Protein AF-A0A453HTY4-F1 (afdb_monomer)

pLDDT: mean 71.57, std 19.64, range [32.72, 96.38]

Foldseek 3Di:
DVVVVVVVVVVVVVVVVVVVVVVVVVVVVVVVVVLVVLVVVLVVVVVVLVVVVVVVVVVVPDDDDDDDDDDDPDCVVSVVVVVVSCVVDCVVVVVVVVVPPDDDDDDDDPVPVVVVVVVVVVVVVVVVVVVVVVVVVLVVLVVLLVVLVVLLVVLVVCVVVVHDLVVSLVSLVVSLVVLVVVLVVLVVPDDQDDPPPPPDDDDDDDDDDDPPSPPDVSSVVSNVSSVVSNVSSVVSNVVSVVVD

Radius of gyration: 35.42 Å; Cα contacts (8 Å, |Δi|>4): 47; chains: 1; bounding box: 97×36×97 Å

Structure (mmCIF, N/CA/C/O backbone):
data_AF-A0A453HTY4-F1
#
_entry.id   AF-A0A453HTY4-F1
#
loop_
_atom_site.group_PDB
_atom_site.id
_atom_site.type_symbol
_atom_site.label_atom_id
_atom_site.label_alt_id
_atom_site.label_comp_id
_atom_site.label_asym_id
_atom_site.label_entity_id
_atom_site.label_seq_id
_atom_site.pdbx_PDB_ins_code
_atom_site.Cartn_x
_atom_site.Cartn_y
_atom_site.Cartn_z
_atom_site.occupancy
_atom_site.B_iso_or_equiv
_atom_site.auth_seq_id
_atom_site.auth_comp_id
_atom_site.auth_asym_id
_atom_site.auth_atom_id
_atom_site.pdbx_PDB_model_num
ATOM 1 N N . MET A 1 1 ? 58.263 4.432 -45.287 1.00 76.31 1 MET A N 1
ATOM 2 C CA . MET A 1 1 ? 57.191 4.849 -46.219 1.00 76.31 1 MET A CA 1
ATOM 3 C C . MET A 1 1 ? 55.865 4.197 -45.836 1.00 76.31 1 MET A C 1
ATOM 5 O O . MET A 1 1 ? 54.915 4.915 -45.575 1.00 76.31 1 MET A O 1
ATOM 9 N N . GLU A 1 2 ? 55.829 2.873 -45.677 1.00 87.50 2 GLU A N 1
ATOM 10 C CA . GLU A 1 2 ? 54.631 2.100 -45.299 1.00 87.50 2 GLU A CA 1
ATOM 11 C C . GLU A 1 2 ? 53.968 2.529 -43.971 1.00 87.50 2 GLU A C 1
ATOM 13 O O . GLU A 1 2 ? 52.759 2.730 -43.925 1.00 87.50 2 GLU A O 1
ATOM 18 N N . ALA A 1 3 ? 54.751 2.797 -42.918 1.00 89.50 3 ALA A N 1
ATOM 19 C CA . ALA A 1 3 ? 54.215 3.247 -41.624 1.00 89.50 3 ALA A CA 1
ATOM 20 C C . ALA A 1 3 ? 53.477 4.604 -41.683 1.00 89.50 3 ALA A C 1
ATOM 22 O O . ALA A 1 3 ? 52.486 4.796 -40.985 1.00 89.50 3 ALA A O 1
ATOM 23 N N . LEU A 1 4 ? 53.923 5.537 -42.535 1.00 92.50 4 LEU A N 1
ATOM 24 C CA . LEU A 1 4 ? 53.260 6.838 -42.715 1.00 92.50 4 LEU A CA 1
ATOM 25 C C . LEU A 1 4 ? 51.945 6.700 -43.492 1.00 92.50 4 LEU A C 1
ATOM 27 O O . LEU A 1 4 ? 50.988 7.414 -43.209 1.00 92.50 4 LEU A O 1
ATOM 31 N N . MET A 1 5 ? 51.883 5.760 -44.439 1.00 94.19 5 MET A N 1
ATOM 32 C CA . MET A 1 5 ? 50.665 5.456 -45.191 1.00 94.19 5 MET A CA 1
ATOM 33 C C . MET A 1 5 ? 49.592 4.843 -44.283 1.00 94.19 5 MET A C 1
ATOM 35 O O . MET A 1 5 ? 48.447 5.285 -44.311 1.00 94.19 5 MET A O 1
ATOM 39 N N . LEU A 1 6 ? 49.974 3.889 -43.425 1.00 94.19 6 LEU A N 1
ATOM 40 C CA . LEU A 1 6 ? 49.065 3.307 -42.433 1.00 94.19 6 LEU A CA 1
ATOM 41 C C . LEU A 1 6 ? 48.567 4.356 -41.431 1.00 94.19 6 LEU A C 1
ATOM 43 O O . LEU A 1 6 ? 47.377 4.395 -41.132 1.00 94.19 6 LEU A O 1
ATOM 47 N N . PHE A 1 7 ? 49.447 5.248 -40.965 1.00 92.44 7 PHE A N 1
ATOM 48 C CA .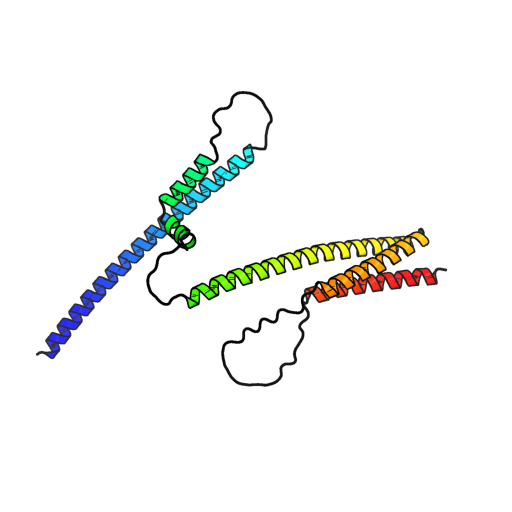 PHE A 1 7 ? 49.054 6.350 -40.083 1.00 92.44 7 PHE A CA 1
ATOM 49 C C . PHE A 1 7 ? 48.058 7.308 -40.758 1.00 92.44 7 PHE A C 1
ATOM 51 O O . PHE A 1 7 ? 47.056 7.680 -40.152 1.00 92.44 7 PHE A O 1
ATOM 58 N N . SER A 1 8 ? 48.284 7.654 -42.031 1.00 92.69 8 SER A N 1
ATOM 59 C CA . SER A 1 8 ? 47.357 8.482 -42.814 1.00 92.69 8 SER A CA 1
ATOM 60 C C . SER A 1 8 ? 45.985 7.821 -42.981 1.00 92.69 8 SER A C 1
ATOM 62 O O . SER A 1 8 ? 44.963 8.491 -42.851 1.00 92.69 8 SER A O 1
ATOM 64 N N . GLN A 1 9 ? 45.947 6.512 -43.244 1.00 94.38 9 GLN A N 1
ATOM 65 C CA . GLN A 1 9 ? 44.698 5.765 -43.410 1.00 94.38 9 GLN A CA 1
ATOM 66 C C . GLN A 1 9 ? 43.916 5.652 -42.094 1.00 94.38 9 GLN A C 1
ATOM 68 O O . GLN A 1 9 ? 42.689 5.759 -42.082 1.00 94.38 9 GLN A O 1
ATOM 73 N N . GLU A 1 10 ? 44.614 5.459 -40.976 1.00 92.69 10 GLU A N 1
ATOM 74 C CA . GLU A 1 10 ? 43.983 5.405 -39.657 1.00 92.69 10 GLU A CA 1
ATOM 75 C C . GLU A 1 10 ? 43.399 6.769 -39.263 1.00 92.69 10 GLU A C 1
ATOM 77 O O . GLU A 1 10 ? 42.288 6.847 -38.739 1.00 92.69 10 GLU A O 1
ATOM 82 N N . GLN A 1 11 ? 44.091 7.864 -39.595 1.00 94.19 11 GLN A N 1
ATOM 83 C CA . GLN A 1 11 ? 43.580 9.216 -39.377 1.00 94.19 11 GLN A CA 1
ATOM 84 C C . GLN A 1 11 ? 42.312 9.497 -40.204 1.00 94.19 11 GLN A C 1
ATOM 86 O O . GLN A 1 11 ? 41.367 10.102 -39.691 1.00 94.19 11 GLN A O 1
ATOM 91 N N . GLU A 1 12 ? 42.261 9.032 -41.454 1.00 93.56 12 GLU A N 1
ATOM 92 C CA . GLU A 1 12 ? 41.075 9.140 -42.312 1.00 93.56 12 GLU A CA 1
ATOM 93 C C . GLU A 1 12 ? 39.892 8.338 -41.750 1.00 93.56 12 GLU A C 1
ATOM 95 O O . GLU A 1 12 ? 38.787 8.872 -41.626 1.00 93.56 12 GLU A O 1
ATOM 100 N N . ARG A 1 13 ? 40.121 7.088 -41.317 1.00 94.88 13 ARG A N 1
ATOM 101 C CA . ARG A 1 13 ? 39.082 6.285 -40.652 1.00 94.88 13 ARG A CA 1
ATOM 102 C C . ARG A 1 13 ? 38.560 6.952 -39.392 1.00 94.88 13 ARG A C 1
ATOM 104 O O . ARG A 1 13 ? 37.349 7.001 -39.188 1.00 94.88 13 ARG A O 1
ATOM 111 N N . TYR A 1 14 ? 39.455 7.487 -38.568 1.00 96.06 14 TYR A N 1
ATOM 112 C CA . TYR A 1 14 ? 39.079 8.175 -37.342 1.00 96.06 14 TYR A CA 1
ATOM 113 C C . TYR A 1 14 ? 38.183 9.392 -37.621 1.00 96.06 14 TYR A C 1
ATOM 115 O O . TYR A 1 14 ? 37.171 9.591 -36.945 1.00 96.06 14 TYR A O 1
ATOM 123 N N . LEU A 1 15 ? 38.512 10.189 -38.643 1.00 96.06 15 LEU A N 1
ATOM 124 C CA . LEU A 1 15 ? 37.699 11.334 -39.064 1.00 96.06 15 LEU A CA 1
ATOM 125 C C . LEU A 1 15 ? 36.314 10.907 -39.569 1.00 96.06 15 LEU A C 1
ATOM 127 O O . LEU A 1 15 ? 35.311 11.501 -39.164 1.00 96.06 15 LEU A O 1
ATOM 131 N N . LEU A 1 16 ? 36.245 9.860 -40.396 1.00 95.50 16 LEU A N 1
ATOM 132 C CA . LEU A 1 16 ? 34.983 9.330 -40.918 1.00 95.50 16 LEU A CA 1
ATOM 133 C C . LEU A 1 16 ? 34.095 8.748 -39.811 1.00 95.50 16 LEU A C 1
ATOM 135 O O . LEU A 1 16 ? 32.898 9.036 -39.771 1.00 95.50 16 LEU A O 1
ATOM 139 N N . GLU A 1 17 ? 34.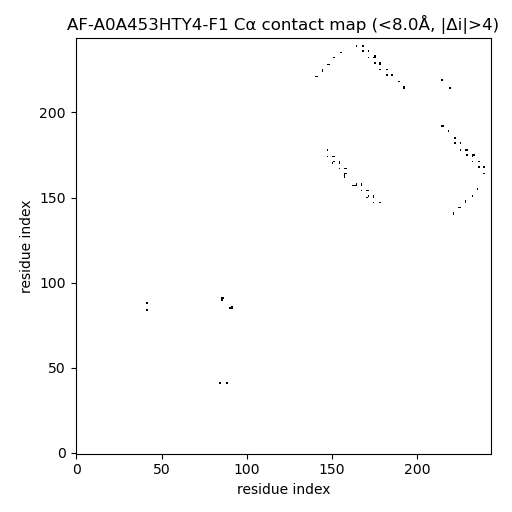664 7.984 -38.874 1.00 94.38 17 GLU A N 1
ATOM 140 C CA . GLU A 1 17 ? 33.920 7.440 -37.731 1.00 94.38 17 GLU A CA 1
ATOM 141 C C . GLU A 1 17 ? 33.396 8.572 -36.838 1.00 94.38 17 GLU A C 1
ATOM 143 O O . GLU A 1 17 ? 32.241 8.548 -36.411 1.00 94.38 17 GLU A O 1
ATOM 148 N N . LYS A 1 18 ? 34.199 9.621 -36.612 1.00 95.81 18 LYS A N 1
ATOM 149 C CA . LYS A 1 18 ? 33.764 10.806 -35.862 1.00 95.81 18 LYS A CA 1
ATOM 150 C C . LYS A 1 18 ? 32.587 11.510 -36.544 1.00 95.81 18 LYS A C 1
ATOM 152 O O . LYS A 1 18 ? 31.629 11.872 -35.863 1.00 95.81 18 LYS A O 1
ATOM 157 N N . GLN A 1 19 ? 32.627 11.681 -37.865 1.00 96.19 19 GLN A N 1
ATOM 158 C CA . GLN A 1 19 ? 31.537 12.305 -38.623 1.00 96.19 19 GLN A CA 1
ATOM 159 C C . GLN A 1 19 ? 30.261 11.452 -38.603 1.00 96.19 19 GLN A C 1
ATOM 161 O O . GLN A 1 19 ? 29.167 11.976 -38.397 1.00 96.19 19 GLN A O 1
ATOM 166 N N . LYS A 1 20 ? 30.393 10.133 -38.761 1.00 95.38 20 LYS A N 1
ATOM 167 C CA . LYS A 1 20 ? 29.278 9.186 -38.655 1.00 95.38 20 LYS A CA 1
ATOM 168 C C . LYS A 1 20 ? 28.645 9.222 -37.263 1.00 95.38 20 LYS A C 1
ATOM 170 O O . LYS A 1 20 ? 27.424 9.306 -37.151 1.00 95.38 20 LYS A O 1
ATOM 175 N N . ASN A 1 21 ? 29.459 9.205 -36.210 1.00 94.38 21 ASN A N 1
ATOM 176 C CA . ASN A 1 21 ? 28.975 9.294 -34.833 1.00 94.38 21 ASN A CA 1
ATOM 177 C C . ASN A 1 21 ? 28.250 10.618 -34.580 1.00 94.38 21 ASN A C 1
ATOM 179 O O . ASN A 1 21 ? 27.196 10.619 -33.949 1.00 94.38 21 ASN A O 1
ATOM 183 N N . GLN A 1 22 ? 28.759 11.724 -35.124 1.00 96.38 22 GLN A N 1
ATOM 184 C CA . GLN A 1 22 ? 28.097 13.023 -35.041 1.00 96.38 22 GLN A CA 1
ATOM 185 C C . GLN A 1 22 ? 26.711 13.007 -35.708 1.00 96.38 22 GLN A C 1
ATOM 187 O O . GLN A 1 22 ? 25.737 13.434 -35.093 1.00 96.38 22 GLN A O 1
ATOM 192 N N . ALA A 1 23 ? 26.593 12.437 -36.912 1.00 95.62 23 ALA A N 1
ATOM 193 C CA . ALA A 1 23 ? 25.311 12.320 -37.609 1.00 95.62 23 ALA A CA 1
ATOM 194 C C . ALA A 1 23 ? 24.297 11.448 -36.844 1.00 95.62 23 ALA A C 1
ATOM 196 O O . ALA A 1 23 ? 23.117 11.785 -36.768 1.00 95.62 23 ALA A O 1
ATOM 197 N N . ILE A 1 24 ? 24.754 10.350 -36.231 1.00 95.12 24 ILE A N 1
ATOM 198 C CA . ILE A 1 24 ? 23.906 9.490 -35.391 1.00 95.12 24 ILE A CA 1
ATOM 199 C C . ILE A 1 24 ? 23.409 10.259 -34.163 1.00 95.12 24 ILE A C 1
ATOM 201 O O . ILE A 1 24 ? 22.234 10.168 -33.815 1.00 95.12 24 ILE A O 1
ATOM 205 N N . ILE A 1 25 ? 24.282 11.026 -33.505 1.00 95.00 25 ILE A N 1
ATOM 206 C CA . ILE A 1 25 ? 23.907 11.832 -32.336 1.00 95.00 25 ILE A CA 1
ATOM 207 C C . ILE A 1 25 ? 22.847 12.874 -32.714 1.00 95.00 25 ILE A C 1
ATOM 209 O O . ILE A 1 25 ? 21.863 13.022 -31.992 1.00 95.00 25 ILE A O 1
ATOM 213 N N . GLU A 1 26 ? 23.012 13.560 -33.844 1.00 96.31 26 GLU A N 1
ATOM 214 C CA . GLU A 1 26 ? 22.048 14.553 -34.334 1.00 96.31 26 GLU A CA 1
ATOM 215 C C . GLU A 1 26 ? 20.685 13.927 -34.663 1.00 96.31 26 GLU A C 1
ATOM 217 O O . GLU A 1 26 ? 19.647 14.456 -34.252 1.00 96.31 26 GLU A O 1
ATOM 222 N N . ASP A 1 27 ? 20.668 12.773 -35.335 1.00 94.19 27 ASP A N 1
ATOM 223 C CA . ASP A 1 27 ? 19.428 12.050 -35.633 1.00 94.19 27 ASP A CA 1
ATOM 224 C C . ASP A 1 27 ? 18.727 11.566 -34.354 1.00 94.19 27 ASP A C 1
ATOM 226 O O . ASP A 1 27 ? 17.520 11.746 -34.190 1.00 94.19 27 ASP A O 1
ATOM 230 N N . LEU A 1 28 ? 19.482 11.042 -33.383 1.00 94.38 28 LEU A N 1
ATOM 231 C CA . LEU A 1 28 ? 18.940 10.647 -32.081 1.00 94.38 28 LEU A CA 1
ATOM 232 C C . LEU A 1 28 ? 18.345 11.833 -31.320 1.00 94.38 28 LEU A C 1
ATOM 234 O O . LEU A 1 28 ? 17.261 11.709 -30.749 1.00 94.38 28 LEU A O 1
ATOM 238 N N . GLN A 1 29 ? 19.017 12.985 -31.319 1.00 93.25 29 GLN A N 1
ATOM 239 C CA . GLN A 1 29 ? 18.504 14.198 -30.681 1.00 93.25 29 GLN A CA 1
ATOM 240 C C . GLN A 1 29 ? 17.209 14.679 -31.340 1.00 93.25 29 GLN A C 1
ATOM 242 O O . GLN A 1 29 ? 16.266 15.051 -30.637 1.00 93.25 29 GLN A O 1
ATOM 247 N N . LYS A 1 30 ? 17.134 14.623 -32.674 1.00 94.25 30 LYS A N 1
ATOM 248 C CA . LYS A 1 30 ? 15.928 14.955 -33.438 1.00 94.25 30 LYS A CA 1
ATOM 249 C C . LYS A 1 30 ? 14.781 13.976 -33.169 1.00 94.25 30 LYS A C 1
ATOM 251 O O . LYS A 1 30 ? 13.649 14.398 -32.952 1.00 94.25 30 LYS A O 1
ATOM 256 N N . ASN A 1 31 ? 15.061 12.678 -33.131 1.00 92.25 31 ASN A N 1
ATOM 257 C CA . ASN A 1 31 ? 14.056 11.664 -32.816 1.00 92.25 31 ASN A CA 1
ATOM 258 C C . ASN A 1 31 ? 13.540 11.828 -31.380 1.00 92.25 31 ASN A C 1
ATOM 260 O O . ASN A 1 31 ? 12.339 11.733 -31.130 1.00 92.25 31 ASN A O 1
ATOM 264 N N . LEU A 1 32 ? 14.429 12.137 -30.432 1.00 91.19 32 LEU A N 1
ATOM 265 C CA . LEU A 1 32 ? 14.059 12.386 -29.042 1.00 91.19 32 LEU A CA 1
ATOM 266 C C . LEU A 1 3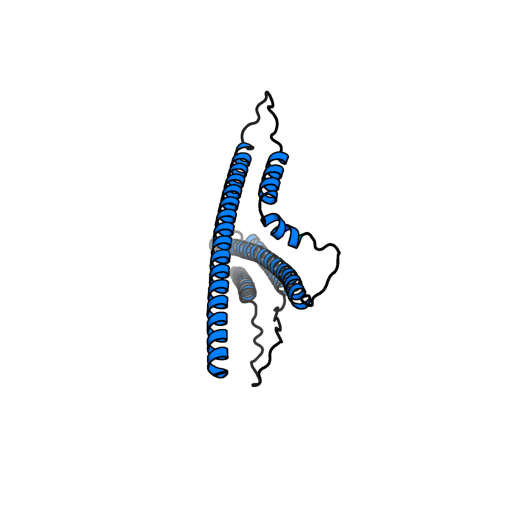2 ? 13.169 13.627 -28.915 1.00 91.19 32 LEU A C 1
ATOM 268 O O . LEU A 1 32 ? 12.151 13.570 -28.221 1.00 91.19 32 LEU A O 1
ATOM 272 N N . SER A 1 33 ? 13.509 14.730 -29.592 1.00 89.25 33 SER A N 1
ATOM 273 C CA . SER A 1 33 ? 12.677 15.937 -29.575 1.00 89.25 33 SER A CA 1
ATOM 274 C C . SER A 1 33 ? 11.303 15.687 -30.200 1.00 89.25 33 SER A C 1
ATOM 276 O O . SER A 1 33 ? 10.298 16.024 -29.577 1.00 89.25 33 SER A O 1
ATOM 278 N N . GLN A 1 34 ? 11.239 14.991 -31.339 1.00 88.62 34 GLN A N 1
ATOM 279 C CA . GLN A 1 34 ? 9.978 14.611 -31.978 1.00 88.62 34 GLN A CA 1
ATOM 280 C C . GLN A 1 34 ? 9.101 13.746 -31.062 1.00 88.62 34 GLN A C 1
ATOM 282 O O . GLN A 1 34 ? 7.934 14.067 -30.844 1.00 88.62 34 GLN A O 1
ATOM 287 N N . VAL A 1 35 ? 9.652 12.677 -30.475 1.00 86.38 35 VAL A N 1
ATOM 288 C CA . VAL A 1 35 ? 8.901 11.786 -29.570 1.00 86.38 35 VAL A CA 1
ATOM 289 C C . VAL A 1 35 ? 8.413 12.540 -28.333 1.00 86.38 35 VAL A C 1
ATOM 291 O O . VAL A 1 35 ? 7.300 12.299 -27.858 1.00 86.38 35 VAL A O 1
ATOM 294 N N . LYS A 1 36 ? 9.217 13.469 -27.804 1.00 89.88 36 LYS A N 1
ATOM 295 C CA . LYS A 1 36 ? 8.814 14.328 -26.686 1.00 89.88 36 LYS A CA 1
ATOM 296 C C . LYS A 1 36 ? 7.612 15.191 -27.073 1.00 89.88 36 LYS A C 1
ATOM 298 O O . LYS A 1 36 ? 6.634 15.218 -26.327 1.00 89.88 36 LYS A O 1
ATOM 303 N N . ASP A 1 37 ? 7.662 15.855 -28.222 1.00 88.25 37 ASP A N 1
ATOM 304 C CA . ASP A 1 37 ? 6.598 16.753 -28.672 1.00 88.25 37 ASP A CA 1
ATOM 305 C C . ASP A 1 37 ? 5.311 15.979 -29.002 1.00 88.25 37 ASP A C 1
ATOM 307 O O . ASP A 1 37 ? 4.218 16.378 -28.588 1.00 88.25 37 ASP A O 1
ATOM 311 N N . GLU A 1 38 ? 5.431 14.813 -29.644 1.00 85.56 38 GLU A N 1
ATOM 312 C CA . GLU A 1 38 ? 4.318 13.886 -29.862 1.00 85.56 38 GLU A CA 1
ATOM 313 C C . GLU A 1 38 ? 3.699 13.436 -28.532 1.00 85.56 38 GLU A C 1
ATOM 315 O O . GLU A 1 38 ? 2.483 13.516 -28.357 1.00 85.56 38 GLU A O 1
ATOM 320 N N . LYS A 1 39 ? 4.514 13.031 -27.549 1.00 85.62 39 LYS A N 1
ATOM 321 C CA . LYS A 1 39 ? 4.027 12.624 -26.223 1.00 85.62 39 LYS A CA 1
ATOM 322 C C . LYS A 1 39 ? 3.303 13.764 -25.506 1.00 85.62 39 LYS A C 1
ATOM 324 O O . LYS A 1 39 ? 2.242 13.530 -24.929 1.00 85.62 39 LYS A O 1
ATOM 329 N N . VAL A 1 40 ? 3.845 14.983 -25.537 1.00 89.62 40 VAL A N 1
ATOM 330 C CA . VAL A 1 40 ? 3.205 16.166 -24.936 1.00 89.62 40 VAL A CA 1
ATOM 331 C C . VAL A 1 40 ? 1.860 16.442 -25.604 1.00 89.62 40 VAL A C 1
ATOM 333 O O . VAL A 1 40 ? 0.866 16.642 -24.907 1.00 89.62 40 VAL A O 1
ATOM 336 N N . LYS A 1 41 ? 1.792 16.372 -26.938 1.00 87.06 41 LYS A N 1
ATOM 337 C CA . LYS A 1 41 ? 0.541 16.540 -27.686 1.00 87.06 41 LYS A CA 1
ATOM 338 C C . LYS A 1 41 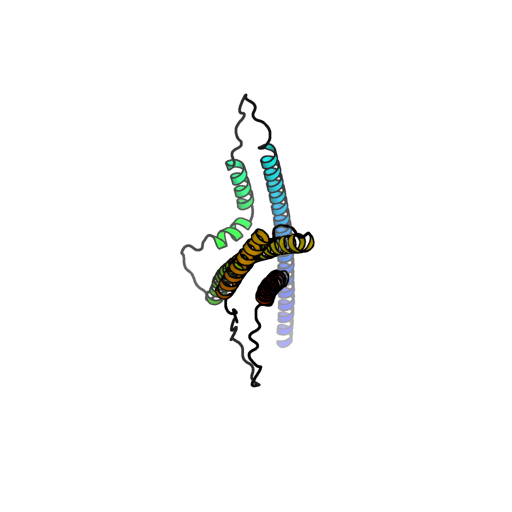? -0.510 15.506 -27.279 1.00 87.06 41 LYS A C 1
ATOM 340 O O . LYS A 1 41 ? -1.658 15.868 -27.039 1.00 87.06 41 LYS A O 1
ATOM 345 N N . VAL A 1 42 ? -0.114 14.244 -27.130 1.00 81.38 42 VAL A N 1
ATOM 346 C CA . VAL A 1 42 ? -1.013 13.159 -26.704 1.00 81.38 42 VAL A CA 1
ATOM 347 C C . VAL A 1 42 ? -1.498 13.353 -25.276 1.00 81.38 42 VAL A C 1
ATOM 349 O O . VAL A 1 42 ? -2.687 13.200 -25.011 1.00 81.38 42 VAL A O 1
ATOM 352 N N . LEU A 1 43 ? -0.605 13.718 -24.354 1.00 82.44 43 LEU A N 1
ATOM 353 C CA . LEU A 1 43 ? -0.985 14.027 -22.975 1.00 82.44 43 LEU A CA 1
ATOM 354 C C . LEU A 1 43 ? -1.964 15.204 -22.920 1.00 82.44 43 LEU A C 1
ATOM 356 O O . LEU A 1 43 ? -2.924 15.159 -22.154 1.00 82.44 43 LEU A O 1
ATOM 360 N N . MET A 1 44 ? -1.771 16.216 -23.768 1.00 89.00 44 MET A N 1
ATOM 361 C CA . MET A 1 44 ? -2.685 17.351 -23.880 1.00 89.00 44 MET A CA 1
ATOM 362 C C . MET A 1 44 ? -4.054 16.941 -24.445 1.00 89.00 44 MET A C 1
ATOM 364 O O . MET A 1 44 ? -5.082 17.355 -23.913 1.00 89.00 44 MET A O 1
ATOM 368 N N . GLU A 1 45 ? -4.100 16.113 -25.492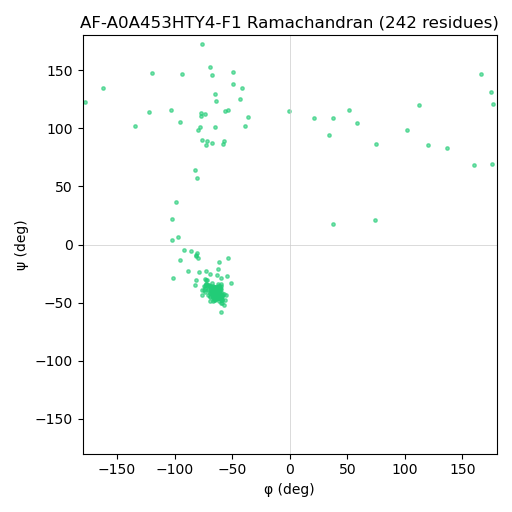 1.00 83.81 45 GLU A N 1
ATOM 369 C CA . GLU A 1 45 ? -5.357 15.577 -26.039 1.00 83.81 45 GLU A CA 1
ATOM 370 C C . GLU A 1 45 ? -6.091 14.682 -25.024 1.00 83.81 45 GLU A C 1
ATOM 372 O O . GLU A 1 45 ? -7.312 14.769 -24.889 1.00 83.81 45 GLU A O 1
ATOM 377 N N . LEU A 1 46 ? -5.356 13.884 -24.243 1.00 83.00 46 LEU A N 1
ATOM 378 C CA . LEU A 1 46 ? -5.912 13.049 -23.177 1.00 83.00 46 LEU A CA 1
ATOM 379 C C . LEU A 1 46 ? -6.462 13.891 -22.020 1.00 83.00 46 LEU A C 1
ATOM 381 O O . LEU A 1 46 ? -7.541 13.592 -21.508 1.00 83.00 46 LEU A O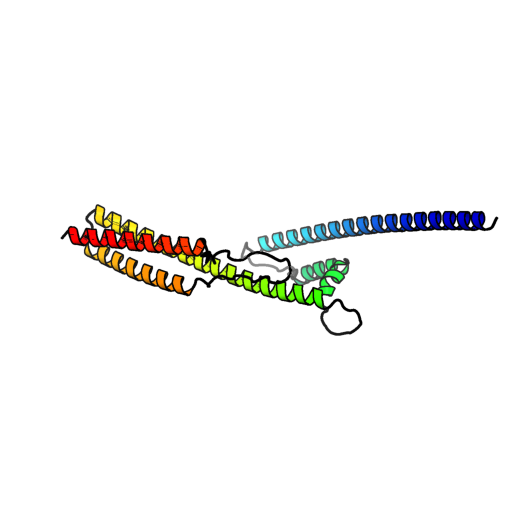 1
ATOM 385 N N . ALA A 1 47 ? -5.766 14.962 -21.631 1.00 82.25 47 ALA A N 1
ATOM 386 C CA . ALA A 1 47 ? -6.245 15.895 -20.616 1.00 82.25 47 ALA A CA 1
ATOM 387 C C . ALA A 1 47 ? -7.570 16.553 -21.036 1.00 82.25 47 ALA A C 1
ATOM 389 O O . ALA A 1 47 ? -8.520 16.554 -20.255 1.00 82.25 47 ALA A O 1
ATOM 390 N N . LYS A 1 48 ? -7.675 17.006 -22.294 1.00 82.25 48 LYS A N 1
ATOM 391 C CA . LYS A 1 48 ? -8.921 17.559 -22.858 1.00 82.25 48 LYS A CA 1
ATOM 392 C C . LYS A 1 48 ? -10.059 16.538 -22.873 1.00 82.25 48 LYS A C 1
ATOM 394 O O . LYS A 1 48 ? -11.197 16.873 -22.559 1.00 82.25 48 LYS A O 1
ATOM 399 N N . LEU A 1 49 ? -9.764 15.281 -23.209 1.00 80.06 49 LEU A N 1
ATOM 400 C CA . LEU A 1 49 ? -10.756 14.204 -23.166 1.00 80.06 49 LEU A CA 1
ATOM 401 C C . LEU A 1 49 ? -11.241 13.933 -21.734 1.00 80.06 49 LEU A C 1
ATOM 403 O O . LEU A 1 49 ? -12.439 13.757 -21.514 1.00 80.06 49 LEU A O 1
ATOM 407 N N . LYS A 1 50 ? -10.329 13.932 -20.756 1.00 81.19 50 LYS A N 1
ATOM 408 C CA . LYS A 1 50 ? -10.670 13.781 -19.335 1.00 81.19 50 LYS A CA 1
ATOM 409 C C . LYS A 1 50 ? -11.559 14.927 -18.846 1.00 81.19 50 LYS A C 1
ATOM 411 O O . LYS A 1 50 ? -12.532 14.674 -18.143 1.00 81.19 50 LYS A O 1
ATOM 416 N N . GLU A 1 51 ? -11.249 16.162 -19.227 1.00 80.19 51 GLU A N 1
ATOM 417 C CA . GLU A 1 51 ? -12.061 17.338 -18.900 1.00 80.19 51 GLU A CA 1
ATOM 418 C C . GLU A 1 51 ? -13.468 17.240 -19.510 1.00 80.19 51 GLU A C 1
ATOM 420 O O . GLU A 1 51 ? -14.458 17.398 -18.799 1.00 80.19 51 GLU A O 1
ATOM 425 N N . ALA A 1 52 ? -13.574 16.855 -20.787 1.00 75.94 52 ALA A N 1
ATOM 426 C CA . ALA A 1 52 ? -14.861 16.624 -21.446 1.00 75.94 52 ALA A CA 1
ATOM 427 C C . ALA A 1 52 ? -15.684 15.503 -20.778 1.00 75.94 52 ALA A C 1
ATOM 429 O O . ALA A 1 52 ? -16.911 15.591 -20.705 1.00 75.94 52 ALA A O 1
ATOM 430 N N . TYR A 1 53 ? -15.024 14.455 -20.273 1.00 72.00 53 TYR A N 1
ATOM 431 C CA . TYR A 1 53 ? -15.678 13.385 -19.516 1.00 72.00 53 TYR A CA 1
ATOM 432 C C . TYR A 1 53 ? -16.222 13.886 -18.172 1.00 72.00 53 TYR A C 1
ATOM 434 O O . TYR A 1 53 ? -17.388 13.655 -17.855 1.00 72.00 53 TYR A O 1
ATOM 442 N N . LEU A 1 54 ? -15.403 14.615 -17.407 1.00 73.56 54 LEU A N 1
ATOM 443 C CA . LEU A 1 54 ?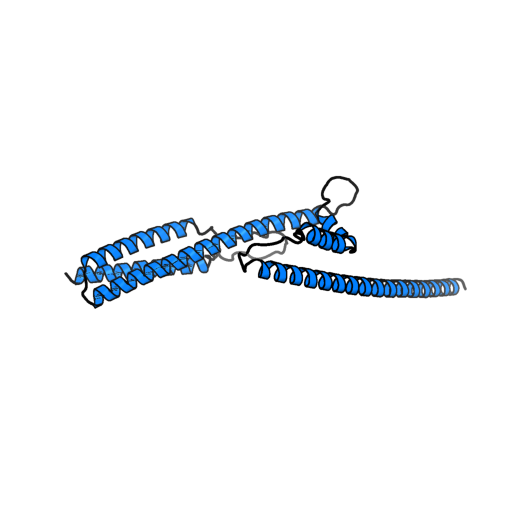 -15.804 15.185 -16.118 1.00 73.56 54 LEU A CA 1
ATOM 444 C C . LEU A 1 54 ? -16.972 16.170 -16.272 1.00 73.56 54 LEU A C 1
ATOM 446 O O . LEU A 1 54 ? -17.928 16.103 -15.500 1.00 73.56 54 LEU A O 1
ATOM 450 N N . LEU A 1 55 ? -16.945 17.013 -17.310 1.00 72.00 55 LEU A N 1
ATOM 451 C CA . LEU A 1 55 ? -18.025 17.953 -17.616 1.00 72.00 55 LEU A CA 1
ATOM 452 C C . LEU A 1 55 ? -19.346 17.229 -17.944 1.00 72.00 55 LEU A C 1
ATOM 454 O O . LEU A 1 55 ? -20.405 17.649 -17.488 1.00 72.00 55 LEU A O 1
ATOM 458 N N . LYS A 1 56 ? -19.289 16.109 -18.682 1.00 65.25 56 LYS A N 1
ATOM 459 C CA . LYS A 1 56 ? -20.469 15.300 -19.050 1.00 65.25 56 LYS A CA 1
ATOM 460 C C . LYS A 1 56 ? -21.037 14.483 -17.880 1.00 65.25 56 LYS A C 1
ATOM 462 O O . LYS A 1 56 ? -22.238 14.242 -17.844 1.00 65.25 56 LYS A O 1
ATOM 467 N N . CYS A 1 57 ? -20.213 14.068 -16.916 1.00 52.31 57 CYS A N 1
ATOM 468 C CA . CYS A 1 57 ? -20.698 13.434 -15.682 1.00 52.31 57 CYS A CA 1
ATOM 469 C C . CYS A 1 57 ? -21.378 14.435 -14.735 1.00 52.31 57 CYS A C 1
ATOM 471 O O . CYS A 1 57 ? -22.300 14.055 -14.020 1.00 52.31 57 CYS A O 1
ATOM 473 N N . SER A 1 58 ? -20.963 15.705 -14.745 1.00 51.59 58 SER A N 1
ATOM 474 C CA . SER A 1 58 ? -21.566 16.744 -13.902 1.00 51.59 58 SER A CA 1
ATOM 475 C C . SER A 1 58 ? -22.966 17.176 -14.358 1.00 51.59 58 SER A C 1
ATOM 477 O O . SER A 1 58 ? -23.720 17.693 -13.541 1.00 51.59 58 SER A O 1
ATOM 479 N N . THR A 1 59 ? -23.332 16.983 -15.630 1.00 48.78 59 THR A N 1
ATOM 480 C CA . THR A 1 59 ? -24.638 17.394 -16.186 1.00 48.78 59 THR A CA 1
ATOM 481 C C . THR A 1 59 ? -25.717 16.309 -16.125 1.00 48.78 59 THR A C 1
ATOM 483 O O . THR A 1 59 ? -26.864 16.577 -16.463 1.00 48.78 59 THR A O 1
ATOM 486 N N . ALA A 1 60 ? -25.385 15.091 -15.688 1.00 47.59 60 ALA A N 1
ATOM 487 C CA . ALA A 1 60 ? -26.334 13.978 -15.590 1.00 47.59 60 ALA A CA 1
ATOM 488 C C . ALA A 1 60 ? -27.138 13.947 -14.273 1.00 47.59 60 ALA A C 1
ATOM 490 O O . ALA A 1 60 ? -28.029 13.113 -14.132 1.00 47.59 60 ALA A O 1
ATOM 491 N N . ASN A 1 61 ? -26.836 14.839 -13.322 1.00 46.97 61 ASN A N 1
ATOM 492 C CA . ASN A 1 61 ? -27.456 14.851 -11.993 1.00 46.97 61 ASN A CA 1
ATOM 493 C C . ASN A 1 61 ? -28.543 15.923 -11.802 1.00 46.97 61 ASN A C 1
ATOM 495 O O . ASN A 1 61 ? -29.078 16.012 -10.703 1.00 46.97 61 ASN A O 1
ATOM 499 N N . ASP A 1 62 ? -28.905 16.694 -12.834 1.00 41.41 62 ASP A N 1
ATOM 500 C CA . ASP A 1 62 ? -29.964 17.705 -12.728 1.00 41.41 62 ASP A CA 1
ATOM 501 C C . ASP A 1 62 ? -31.094 17.466 -13.739 1.00 41.41 62 ASP A C 1
ATOM 503 O O . ASP A 1 62 ? -30.924 17.625 -14.946 1.00 41.41 62 ASP A O 1
ATOM 507 N N . GLY A 1 63 ? -32.278 17.141 -13.208 1.00 35.84 63 GLY A N 1
ATOM 508 C CA . GLY A 1 63 ? -33.559 17.465 -13.839 1.00 35.84 63 GLY A CA 1
ATOM 509 C C . GLY A 1 63 ? -34.281 16.343 -14.590 1.00 35.84 63 GLY A C 1
ATOM 510 O O . GLY A 1 63 ? -34.070 16.111 -15.775 1.00 35.84 63 GLY A O 1
ATOM 511 N N . HIS A 1 64 ? -35.258 15.733 -13.917 1.00 43.44 64 HIS A N 1
ATOM 512 C CA . HIS A 1 64 ? -36.419 15.101 -14.547 1.00 43.44 64 HIS A CA 1
ATOM 513 C C . HIS A 1 64 ? -37.260 16.167 -15.275 1.00 43.44 64 HIS A C 1
ATOM 515 O O . HIS A 1 64 ? -37.708 17.125 -14.649 1.00 43.44 64 HIS A O 1
ATOM 521 N N . GLY A 1 65 ? -37.503 15.998 -16.578 1.00 35.47 65 GLY A N 1
ATOM 522 C CA . GLY A 1 65 ? -38.392 16.869 -17.352 1.00 35.47 65 GLY A CA 1
ATOM 523 C C . GLY A 1 65 ? -38.528 16.411 -18.803 1.00 35.47 65 GLY A C 1
ATOM 524 O O . GLY A 1 65 ? -37.541 16.239 -19.504 1.00 35.47 65 GLY A O 1
ATOM 525 N N . ILE A 1 66 ? -39.765 16.148 -19.209 1.00 45.00 66 ILE A N 1
ATOM 526 C CA . ILE A 1 66 ? -40.206 15.533 -20.468 1.00 45.00 66 ILE A CA 1
ATOM 527 C C . ILE A 1 66 ? -39.964 16.452 -21.691 1.00 45.00 66 ILE A C 1
ATOM 529 O O . ILE A 1 66 ? -40.043 17.670 -21.569 1.00 45.00 66 ILE A O 1
ATOM 533 N N . VAL A 1 67 ? -39.790 15.811 -22.859 1.00 41.66 67 VAL A N 1
ATOM 534 C CA . VAL A 1 67 ? -39.893 16.286 -24.264 1.00 41.66 67 VAL A CA 1
ATOM 535 C C . VAL A 1 67 ? -38.577 16.343 -25.062 1.00 41.66 67 VAL A C 1
ATOM 537 O O . VAL A 1 67 ? -37.636 17.054 -24.736 1.00 41.66 67 VAL A O 1
ATOM 540 N N . ASP A 1 68 ? -38.614 15.562 -26.148 1.00 36.66 68 ASP A N 1
ATOM 541 C CA . ASP A 1 68 ? -37.765 15.460 -27.337 1.00 36.66 68 ASP A CA 1
ATOM 542 C C . ASP A 1 68 ? -36.280 15.154 -27.161 1.00 36.66 68 ASP A C 1
ATOM 544 O O . ASP A 1 68 ? -35.445 15.983 -26.831 1.00 36.66 68 ASP A O 1
ATOM 548 N N . THR A 1 69 ? -35.960 13.900 -27.475 1.00 46.56 69 THR A N 1
ATOM 549 C CA . THR A 1 69 ? -34.626 13.312 -27.536 1.00 46.56 69 THR A CA 1
ATOM 550 C C . THR A 1 69 ? -33.914 13.739 -28.827 1.00 46.56 69 THR A C 1
ATOM 552 O O . THR A 1 69 ? -34.263 13.233 -29.897 1.00 46.56 69 THR A O 1
ATOM 555 N N . PRO A 1 70 ? -32.827 14.535 -28.791 1.00 37.19 70 PRO A N 1
ATOM 556 C CA . PRO A 1 70 ? -31.821 14.487 -29.828 1.00 37.19 70 PRO A CA 1
ATOM 557 C C . PRO A 1 70 ? -30.711 13.555 -29.341 1.00 37.19 70 PRO A C 1
ATOM 559 O O . PRO A 1 70 ? -29.927 13.889 -28.460 1.00 37.19 70 PRO A O 1
ATOM 562 N N . LYS A 1 71 ? -30.691 12.355 -29.929 1.00 44.75 71 LYS A N 1
ATOM 563 C CA . LYS A 1 71 ? -29.530 11.464 -30.073 1.00 44.75 71 LYS A CA 1
ATOM 564 C C . LYS A 1 71 ? -28.534 11.500 -28.906 1.00 44.75 71 LYS A C 1
ATOM 566 O O . LYS A 1 71 ? -27.560 12.248 -28.900 1.00 44.75 71 LYS A O 1
ATOM 571 N N . ILE A 1 72 ? -28.741 10.561 -27.988 1.00 45.56 72 ILE A N 1
ATOM 572 C CA . ILE A 1 72 ? -27.720 9.999 -27.103 1.00 45.56 72 ILE A CA 1
ATOM 573 C C . ILE A 1 72 ? -26.415 9.848 -27.905 1.00 45.56 72 ILE A C 1
ATOM 575 O O . ILE A 1 72 ? -26.265 8.919 -28.702 1.00 45.56 72 ILE A O 1
ATOM 579 N N . THR A 1 73 ? -25.461 10.767 -27.718 1.00 45.78 73 THR A N 1
ATOM 580 C CA . THR A 1 73 ? -24.072 10.558 -28.141 1.00 45.78 73 THR A CA 1
ATOM 581 C C . THR A 1 73 ? -23.491 9.544 -27.173 1.00 45.78 73 THR A C 1
ATOM 583 O O . THR A 1 73 ? -22.980 9.851 -26.091 1.00 45.78 73 THR A O 1
ATOM 586 N N . SER A 1 74 ? -23.747 8.297 -27.560 1.00 45.81 74 SER A N 1
ATOM 587 C CA . SER A 1 74 ? -23.387 7.063 -26.890 1.00 45.81 74 SER A CA 1
ATOM 588 C C . SER A 1 74 ? -21.909 7.054 -26.496 1.00 45.81 74 SER A C 1
ATOM 590 O O . SER A 1 74 ? -21.061 7.586 -27.214 1.00 45.81 74 SER A O 1
ATOM 592 N N . GLY A 1 75 ? -21.580 6.387 -25.387 1.00 50.41 75 GLY A N 1
ATOM 593 C CA . GLY A 1 75 ? -20.192 6.136 -24.973 1.00 50.41 75 GLY A CA 1
ATOM 594 C C . GLY A 1 75 ? -19.318 5.462 -26.048 1.00 50.41 75 GLY A C 1
ATOM 595 O O . GLY A 1 75 ? -18.095 5.458 -25.925 1.00 50.41 75 GLY A O 1
ATOM 596 N N . HIS A 1 76 ? -19.922 4.966 -27.136 1.00 53.66 76 HIS A N 1
ATOM 597 C CA . HIS A 1 76 ? -19.233 4.447 -28.315 1.00 53.66 76 HIS A CA 1
ATOM 598 C C . HIS A 1 76 ? -18.326 5.489 -28.993 1.00 53.66 76 HIS A C 1
ATOM 600 O O . HIS A 1 76 ? -17.232 5.145 -29.437 1.00 53.66 76 HIS A O 1
ATOM 606 N N . ASP A 1 77 ? -18.726 6.764 -29.014 1.00 59.03 77 ASP A N 1
ATOM 607 C CA . ASP A 1 77 ? -17.973 7.825 -29.699 1.00 59.03 77 ASP A CA 1
ATOM 608 C C . ASP A 1 77 ? -16.704 8.219 -28.915 1.00 59.03 77 ASP A C 1
ATOM 610 O O . ASP A 1 77 ? -15.625 8.422 -29.471 1.00 59.03 77 ASP A O 1
ATOM 614 N N . GLN A 1 78 ? -16.784 8.198 -27.580 1.00 60.47 78 GLN A N 1
ATOM 615 C CA . GLN A 1 78 ? -15.653 8.492 -26.690 1.00 60.47 78 GLN A CA 1
ATOM 616 C C . GLN A 1 78 ? -14.625 7.354 -26.667 1.00 60.47 78 GLN A C 1
ATOM 618 O O . GLN A 1 78 ? -13.418 7.601 -26.735 1.00 60.47 78 GLN A O 1
ATOM 623 N N . GLN A 1 79 ? -15.093 6.101 -26.643 1.00 66.50 79 GLN A N 1
ATOM 624 C CA . GLN A 1 79 ? -14.225 4.934 -26.806 1.00 66.50 79 GLN A CA 1
ATOM 625 C C . GLN A 1 79 ? -13.582 4.914 -28.202 1.00 66.50 79 GLN A C 1
ATOM 627 O O . GLN A 1 79 ? -12.405 4.572 -28.335 1.00 66.50 79 GLN A O 1
ATOM 632 N N . GLY A 1 80 ? -14.319 5.332 -29.236 1.00 72.19 80 GLY A N 1
ATOM 633 C CA . GLY A 1 80 ? -13.814 5.524 -30.595 1.00 72.19 80 GLY A CA 1
ATOM 634 C C . GLY A 1 80 ? -12.723 6.594 -30.679 1.00 72.19 80 GLY A C 1
ATOM 635 O O . GLY A 1 80 ? -11.694 6.374 -31.324 1.00 72.19 80 GLY A O 1
ATOM 636 N N . MET A 1 81 ? -12.882 7.711 -29.968 1.00 71.31 81 MET A N 1
ATOM 637 C CA . MET A 1 81 ? -11.891 8.787 -29.933 1.00 71.31 81 MET A CA 1
ATOM 638 C C . MET A 1 81 ? -10.616 8.369 -29.195 1.00 71.31 81 MET A C 1
ATOM 640 O O . MET A 1 81 ? -9.522 8.538 -29.730 1.00 71.31 81 MET A O 1
ATOM 644 N N . LEU A 1 82 ? -10.739 7.711 -28.038 1.00 71.56 82 LEU A N 1
ATOM 645 C CA . LEU A 1 82 ? -9.594 7.138 -27.322 1.00 71.56 82 LEU A CA 1
ATOM 646 C C . LEU A 1 82 ? -8.882 6.072 -28.167 1.00 71.56 82 LEU A C 1
ATOM 648 O O . LEU A 1 82 ? -7.656 6.069 -28.276 1.00 71.56 82 LEU A O 1
ATOM 652 N N . LYS A 1 83 ? -9.639 5.209 -28.854 1.00 77.25 83 LYS A N 1
ATOM 653 C CA . LYS A 1 83 ? -9.093 4.230 -29.804 1.00 77.25 83 LYS A CA 1
ATOM 654 C C . LYS A 1 83 ? -8.358 4.911 -30.962 1.00 77.25 83 LYS A C 1
ATOM 656 O O . LYS A 1 83 ? -7.330 4.393 -31.398 1.00 77.25 83 LYS A O 1
ATOM 661 N N . THR A 1 84 ? -8.847 6.056 -31.434 1.00 77.06 84 THR A N 1
ATOM 662 C CA . THR A 1 84 ? -8.234 6.854 -32.507 1.00 77.06 84 THR A CA 1
ATOM 663 C C . THR A 1 84 ? -6.942 7.525 -32.046 1.00 77.06 84 THR A C 1
ATOM 665 O O . THR A 1 84 ? -5.941 7.430 -32.753 1.00 77.06 84 THR A O 1
ATOM 668 N N . ILE A 1 85 ? -6.917 8.105 -30.842 1.00 77.19 85 ILE A N 1
ATOM 669 C CA . ILE A 1 85 ? -5.703 8.658 -30.217 1.00 77.19 85 ILE A CA 1
ATOM 670 C C . ILE A 1 85 ? -4.653 7.551 -30.052 1.00 77.19 85 ILE A C 1
ATOM 672 O O . ILE A 1 85 ? -3.508 7.704 -30.465 1.00 77.19 85 ILE A O 1
ATOM 676 N N . LEU A 1 86 ? -5.051 6.379 -29.553 1.00 73.69 86 LEU A N 1
ATOM 677 C CA . LEU A 1 86 ? -4.164 5.217 -29.445 1.00 73.69 86 LEU A CA 1
ATOM 678 C C . LEU A 1 86 ? -3.700 4.686 -30.808 1.00 73.69 86 LEU A C 1
ATOM 680 O O . LEU A 1 86 ? -2.583 4.212 -30.935 1.00 73.69 86 LEU A O 1
ATOM 684 N N . ASN A 1 87 ? -4.548 4.714 -31.839 1.00 75.12 87 ASN A N 1
ATOM 685 C CA . ASN A 1 87 ? -4.185 4.274 -33.193 1.00 75.12 87 ASN A CA 1
ATOM 686 C C . ASN A 1 87 ? -3.180 5.207 -33.872 1.00 75.12 87 ASN A C 1
ATOM 688 O O . ASN A 1 87 ? -2.335 4.732 -34.620 1.00 75.12 87 ASN A O 1
ATOM 692 N N . ARG A 1 88 ? -3.284 6.516 -33.634 1.00 72.44 88 ARG A N 1
ATOM 693 C CA . ARG A 1 88 ? -2.397 7.526 -34.229 1.00 72.44 88 ARG A CA 1
ATOM 694 C C . ARG A 1 88 ? -1.055 7.646 -33.513 1.00 72.44 88 ARG A C 1
ATOM 696 O O . ARG A 1 88 ? -0.192 8.375 -33.982 1.00 72.44 88 ARG A O 1
ATOM 703 N N . THR A 1 89 ? -0.887 6.966 -32.383 1.00 66.19 89 THR A N 1
ATOM 704 C CA . THR A 1 89 ? 0.284 7.104 -31.521 1.00 66.19 89 THR A CA 1
ATOM 705 C C . THR A 1 89 ? 1.005 5.773 -31.383 1.00 66.19 89 THR A C 1
ATOM 707 O O . THR A 1 89 ? 0.395 4.702 -31.352 1.00 66.19 89 THR A O 1
ATOM 710 N N . SER A 1 90 ? 2.328 5.829 -31.234 1.00 61.75 90 SER A N 1
ATOM 711 C CA . SER A 1 90 ? 3.138 4.647 -30.926 1.00 61.75 90 SER A CA 1
ATOM 712 C C . SER A 1 90 ? 2.746 4.011 -29.587 1.00 61.75 90 SER A C 1
ATOM 714 O O . SER A 1 90 ? 3.054 2.844 -29.367 1.00 61.75 90 SER A O 1
ATOM 716 N N . LEU A 1 91 ? 1.987 4.712 -28.729 1.00 62.56 91 LEU A N 1
ATOM 717 C CA . LEU A 1 91 ? 1.470 4.226 -27.445 1.00 62.56 91 LEU A CA 1
ATOM 718 C C . LEU A 1 91 ? 0.741 2.881 -27.564 1.00 62.56 91 LEU A C 1
ATOM 720 O O . LEU A 1 91 ? 0.835 2.048 -26.667 1.00 62.56 91 LEU A O 1
ATOM 724 N N . ARG A 1 92 ? 0.066 2.617 -28.691 1.00 68.19 92 ARG A N 1
ATOM 725 C CA . ARG A 1 92 ? -0.535 1.301 -28.942 1.00 68.19 92 ARG A CA 1
ATOM 726 C C . ARG A 1 92 ? 0.492 0.180 -28.959 1.00 68.19 92 ARG A C 1
ATOM 728 O O . ARG A 1 92 ? 0.163 -0.900 -28.497 1.00 68.19 92 ARG A O 1
ATOM 735 N N . GLN A 1 93 ? 1.700 0.397 -29.469 1.00 65.12 93 GLN A N 1
ATOM 736 C CA . GLN A 1 93 ? 2.768 -0.604 -29.440 1.00 65.12 93 GLN A CA 1
ATOM 737 C C . GLN A 1 93 ? 3.288 -0.827 -28.014 1.00 65.12 93 GLN A C 1
ATOM 739 O O . GLN A 1 93 ? 3.579 -1.964 -27.652 1.00 65.12 93 GLN A O 1
ATOM 744 N N . TRP A 1 94 ? 3.319 0.225 -27.190 1.00 54.12 94 TRP A N 1
ATOM 745 C CA . TRP A 1 94 ? 3.668 0.126 -25.770 1.00 54.12 94 TRP A CA 1
ATOM 746 C C . TRP A 1 94 ? 2.616 -0.663 -24.977 1.00 54.12 94 TRP A C 1
ATOM 748 O O . TRP A 1 94 ? 2.980 -1.561 -24.230 1.00 54.12 94 TRP A O 1
ATOM 758 N N . ILE A 1 95 ? 1.323 -0.412 -25.215 1.00 62.06 95 ILE A N 1
ATOM 759 C CA . ILE A 1 95 ? 0.209 -1.128 -24.562 1.00 62.06 95 ILE A CA 1
ATOM 760 C C . ILE A 1 95 ? 0.041 -2.551 -25.128 1.00 62.06 95 ILE A C 1
ATOM 762 O O . ILE A 1 95 ? -0.204 -3.503 -24.399 1.00 62.06 95 ILE A O 1
ATOM 766 N N . LYS A 1 96 ? 0.208 -2.749 -26.441 1.00 56.03 96 LYS A N 1
ATOM 767 C CA . LYS A 1 96 ? 0.074 -4.067 -27.091 1.00 56.03 96 LYS A CA 1
ATOM 768 C C . LYS A 1 96 ? 1.203 -5.028 -26.704 1.00 56.03 96 LYS A C 1
ATOM 770 O O . LYS A 1 96 ? 0.976 -6.233 -26.724 1.00 56.03 96 LYS A O 1
ATOM 775 N N . LYS A 1 97 ? 2.384 -4.526 -26.318 1.00 52.03 97 LYS A N 1
ATOM 776 C CA . LYS A 1 97 ? 3.490 -5.352 -25.799 1.00 52.03 97 LYS A CA 1
ATOM 777 C C . LYS A 1 97 ? 3.130 -6.055 -24.481 1.00 52.03 97 LYS A C 1
ATOM 779 O O . LYS A 1 97 ? 3.656 -7.128 -24.224 1.00 52.03 97 LYS A O 1
ATOM 784 N N . GLU A 1 98 ? 2.207 -5.495 -23.701 1.00 46.28 98 GLU A N 1
ATOM 785 C CA . GLU A 1 98 ? 1.679 -6.105 -22.472 1.00 46.28 98 GLU A CA 1
ATOM 786 C C . GLU A 1 98 ? 0.582 -7.149 -22.770 1.00 46.28 98 GLU A C 1
ATOM 788 O O . GLU A 1 98 ? 0.466 -8.166 -22.090 1.00 46.28 98 GLU A O 1
ATOM 793 N N . ASN A 1 99 ? -0.173 -6.949 -23.857 1.00 46.66 99 ASN A N 1
ATOM 794 C CA . ASN A 1 99 ? -1.386 -7.722 -24.154 1.00 46.66 99 ASN A CA 1
ATOM 795 C C . ASN A 1 99 ? -1.153 -8.918 -25.097 1.00 46.66 99 ASN A C 1
ATOM 797 O O . ASN A 1 99 ? -2.027 -9.770 -25.236 1.00 46.66 99 ASN A O 1
ATOM 801 N N . ASN A 1 100 ? 0.002 -8.985 -25.764 1.00 44.28 100 ASN A N 1
ATOM 802 C CA . ASN A 1 100 ? 0.345 -10.018 -26.746 1.00 44.28 100 ASN A CA 1
ATOM 803 C C . ASN A 1 100 ? 1.228 -11.139 -26.160 1.00 44.28 100 ASN A C 1
ATOM 805 O O . ASN A 1 100 ? 2.082 -11.688 -26.854 1.00 44.28 100 ASN A O 1
ATOM 809 N N . THR A 1 101 ? 1.006 -11.532 -24.903 1.00 45.16 101 THR A N 1
ATOM 810 C CA . THR A 1 101 ? 1.579 -12.773 -24.344 1.00 45.16 101 THR A CA 1
ATOM 811 C C . THR A 1 101 ? 0.737 -13.977 -24.777 1.00 45.16 101 THR A C 1
ATOM 813 O O . THR A 1 101 ? 0.180 -14.713 -23.969 1.00 45.16 101 THR A O 1
ATOM 816 N N . GLY A 1 102 ? 0.593 -14.143 -26.088 1.00 45.75 102 GLY A N 1
ATOM 817 C CA . GLY A 1 102 ? -0.073 -15.271 -26.717 1.00 45.75 102 GLY A CA 1
ATOM 818 C C . GLY A 1 102 ? 0.801 -15.745 -27.860 1.00 45.75 102 GLY A C 1
ATOM 819 O O . GLY A 1 102 ? 0.835 -15.079 -28.885 1.00 45.75 102 GLY A O 1
ATOM 820 N N . HIS A 1 103 ? 1.520 -16.841 -27.604 1.00 47.12 103 HIS A N 1
ATOM 821 C CA . HIS A 1 103 ? 2.122 -17.779 -28.555 1.00 47.12 103 HIS A CA 1
ATOM 822 C C . HIS A 1 103 ? 2.708 -17.180 -29.847 1.00 47.12 103 HIS A C 1
ATOM 824 O O . HIS A 1 103 ? 1.964 -16.799 -30.738 1.00 47.12 103 HIS A O 1
ATOM 830 N N . GLU A 1 104 ? 4.038 -17.167 -29.965 1.00 41.84 104 GLU A N 1
ATOM 831 C CA . GLU A 1 104 ? 4.810 -17.599 -31.149 1.00 41.84 104 GLU A CA 1
ATOM 832 C C . GLU A 1 104 ? 6.298 -17.290 -30.898 1.00 41.84 104 GLU A C 1
ATOM 834 O O . GLU A 1 104 ? 6.690 -16.236 -30.398 1.00 41.84 104 GLU A O 1
ATOM 839 N N . SER A 1 105 ? 7.123 -18.295 -31.155 1.00 45.22 105 SER A N 1
ATOM 840 C CA . SER A 1 105 ? 8.533 -18.418 -30.791 1.00 45.22 105 SER A CA 1
ATOM 841 C C . SER A 1 105 ? 9.468 -17.438 -31.508 1.00 45.22 105 SER A C 1
ATOM 843 O O . SER A 1 105 ? 9.318 -17.248 -32.708 1.00 45.22 105 SER A O 1
ATOM 845 N N . SER A 1 106 ? 10.535 -16.972 -30.839 1.00 40.97 106 SER A N 1
ATOM 846 C CA . SER A 1 106 ? 11.929 -17.202 -31.282 1.00 40.97 106 SER A CA 1
ATOM 847 C C . SER A 1 106 ? 12.957 -16.498 -30.378 1.00 40.97 106 SER A C 1
ATOM 849 O O . SER A 1 106 ? 12.969 -15.279 -30.263 1.00 40.97 106 SER A O 1
ATOM 851 N N . ARG A 1 107 ? 13.843 -17.325 -29.799 1.00 41.69 107 ARG A N 1
ATOM 852 C CA . ARG A 1 107 ? 15.249 -17.086 -29.409 1.00 41.69 107 ARG A CA 1
ATOM 853 C C . ARG A 1 107 ? 15.623 -15.864 -28.548 1.00 41.69 107 ARG A C 1
ATOM 855 O O . ARG A 1 107 ? 15.720 -14.748 -29.037 1.00 41.69 107 ARG A O 1
ATOM 862 N N . GLY A 1 108 ? 16.114 -16.173 -27.341 1.00 35.97 108 GLY A N 1
ATOM 863 C CA . GLY A 1 108 ? 17.220 -15.435 -26.713 1.00 35.97 108 GLY A CA 1
ATOM 864 C C . GLY A 1 108 ? 17.046 -15.122 -25.224 1.00 35.97 108 GLY A C 1
ATOM 865 O O . GLY A 1 108 ? 16.613 -14.036 -24.888 1.00 35.97 108 GLY A O 1
ATOM 866 N N . ASN A 1 109 ? 17.380 -16.081 -24.354 1.00 45.34 109 ASN A N 1
ATOM 867 C CA . ASN A 1 109 ? 17.977 -15.950 -23.007 1.00 45.34 109 ASN A CA 1
ATOM 868 C C . ASN A 1 109 ? 17.622 -14.828 -21.989 1.00 45.34 109 ASN A C 1
ATOM 870 O O . ASN A 1 109 ? 18.327 -14.734 -20.993 1.00 45.34 109 ASN A O 1
ATOM 874 N N . ASP A 1 110 ? 16.513 -14.092 -22.094 1.00 44.00 110 ASP A N 1
ATOM 875 C CA . ASP A 1 110 ? 16.126 -13.064 -21.091 1.00 44.00 110 ASP A CA 1
ATOM 876 C C . ASP A 1 110 ? 15.014 -13.505 -20.112 1.00 44.00 110 ASP A C 1
ATOM 878 O O . ASP A 1 110 ? 14.304 -12.701 -19.504 1.00 44.00 110 ASP A O 1
ATOM 882 N N . GLN A 1 111 ? 14.828 -14.815 -19.932 1.00 43.72 111 GLN A N 1
ATOM 883 C CA . GLN A 1 111 ? 13.695 -15.355 -19.167 1.00 43.72 111 GLN A CA 1
ATOM 884 C C . GLN A 1 111 ? 13.879 -15.303 -17.635 1.00 43.72 111 GLN A C 1
ATOM 886 O O . GLN A 1 111 ? 12.915 -15.495 -16.894 1.00 43.72 111 GLN A O 1
ATOM 891 N N . THR A 1 112 ? 15.083 -15.011 -17.133 1.00 47.50 112 THR A N 1
ATOM 892 C CA . THR A 1 112 ? 15.362 -14.965 -15.684 1.00 47.50 112 THR A CA 1
ATOM 893 C C . THR A 1 112 ? 14.961 -13.635 -15.044 1.00 47.50 112 THR A C 1
ATOM 895 O O . THR A 1 112 ? 14.454 -13.631 -13.925 1.00 47.50 112 THR A O 1
ATOM 898 N N . VAL A 1 113 ? 15.097 -12.517 -15.765 1.00 48.09 113 VAL A N 1
ATOM 899 C CA . VAL A 1 113 ? 14.802 -11.171 -15.237 1.00 48.09 113 VAL A CA 1
ATOM 900 C C . VAL A 1 113 ? 13.291 -10.913 -15.178 1.00 48.09 113 VAL A C 1
ATOM 902 O O . VAL A 1 113 ? 12.781 -10.364 -14.205 1.00 48.09 113 VAL A O 1
ATOM 905 N N . CYS A 1 114 ? 12.539 -11.377 -16.181 1.00 47.09 114 CYS A N 1
ATOM 906 C CA . CYS A 1 114 ? 11.098 -11.118 -16.278 1.00 47.09 114 CYS A CA 1
ATOM 907 C C . CYS A 1 114 ? 10.246 -12.015 -15.350 1.00 47.09 114 CYS A C 1
ATOM 909 O O . CYS A 1 114 ? 9.151 -11.627 -14.939 1.00 47.09 114 CYS A O 1
ATOM 911 N N . ARG A 1 115 ? 10.761 -13.190 -14.951 1.00 45.78 115 ARG A N 1
ATOM 912 C CA . AR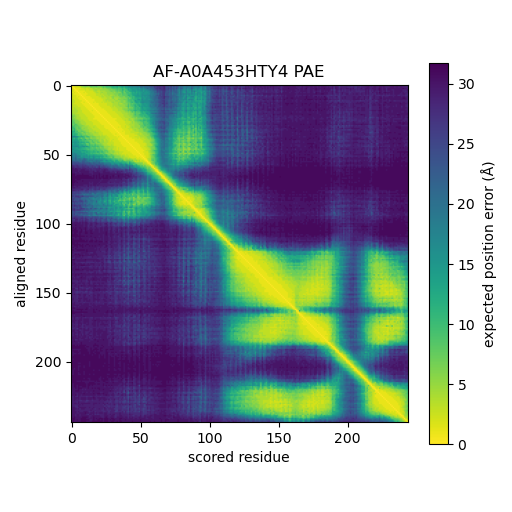G A 1 115 ? 10.112 -14.058 -13.951 1.00 45.78 115 ARG A CA 1
ATOM 913 C C . ARG A 1 115 ? 10.215 -13.486 -12.534 1.00 45.78 115 ARG A C 1
ATOM 915 O O . ARG A 1 115 ? 9.260 -13.631 -11.778 1.00 45.78 115 ARG A O 1
ATOM 922 N N . GLY A 1 116 ? 11.321 -12.809 -12.208 1.00 49.38 116 GLY A N 1
ATOM 923 C CA . GLY A 1 116 ? 11.491 -12.081 -10.945 1.00 49.38 116 GLY A CA 1
ATOM 924 C C . GLY A 1 116 ? 10.433 -10.991 -10.793 1.00 49.38 116 GLY A C 1
ATOM 925 O O . GLY A 1 116 ? 9.574 -11.098 -9.929 1.00 49.38 116 GLY A O 1
ATOM 926 N N . CYS A 1 117 ? 10.363 -10.045 -11.738 1.00 52.25 117 CYS A N 1
ATOM 927 C CA . CYS A 1 117 ? 9.427 -8.916 -11.653 1.00 52.25 117 CYS A CA 1
ATOM 928 C C . CYS A 1 117 ? 7.937 -9.311 -11.584 1.00 52.25 117 CYS A C 1
ATOM 930 O O . CYS A 1 117 ? 7.159 -8.628 -10.923 1.00 52.25 117 CYS A O 1
ATOM 932 N N . SER A 1 118 ? 7.508 -10.398 -12.241 1.00 53.53 118 SER A N 1
ATOM 933 C CA . SER A 1 118 ? 6.112 -10.869 -12.161 1.00 53.53 118 SER A CA 1
ATOM 934 C C . SER A 1 118 ? 5.783 -11.535 -10.821 1.00 53.53 118 SER A C 1
ATOM 936 O O . SER A 1 118 ? 4.660 -11.395 -10.322 1.00 53.53 118 SER A O 1
ATOM 938 N N . VAL A 1 119 ? 6.732 -12.284 -10.249 1.00 60.56 119 VAL A N 1
ATOM 939 C CA . VAL A 1 119 ? 6.591 -12.889 -8.917 1.00 60.56 119 VAL A CA 1
ATOM 940 C C . VAL A 1 119 ? 6.651 -11.800 -7.852 1.00 60.56 119 VAL A C 1
ATOM 942 O O . VAL A 1 119 ? 5.832 -11.817 -6.940 1.00 60.56 119 VAL A O 1
ATOM 945 N N . ASP A 1 120 ? 7.523 -10.809 -8.025 1.00 73.31 120 ASP A N 1
ATOM 946 C CA . ASP A 1 120 ? 7.661 -9.660 -7.132 1.00 73.31 120 ASP A CA 1
ATOM 947 C C . ASP A 1 120 ? 6.421 -8.761 -7.176 1.00 73.31 120 ASP A C 1
ATOM 949 O O . ASP A 1 120 ? 5.937 -8.345 -6.131 1.00 73.31 120 ASP A O 1
ATOM 953 N N . LEU A 1 121 ? 5.814 -8.540 -8.349 1.00 78.38 121 LEU A N 1
ATOM 954 C CA . LEU A 1 121 ? 4.542 -7.815 -8.453 1.00 78.38 121 LEU A CA 1
ATOM 955 C C . LEU A 1 121 ? 3.388 -8.577 -7.789 1.00 78.38 121 LEU A C 1
ATOM 957 O O . LEU A 1 121 ? 2.553 -7.970 -7.122 1.00 78.38 121 LEU A O 1
ATOM 961 N N . SER A 1 122 ? 3.316 -9.897 -7.976 1.00 78.19 122 SER A N 1
ATOM 962 C CA . SER A 1 122 ? 2.268 -10.723 -7.360 1.00 78.19 122 SER A CA 1
ATOM 963 C C . SER A 1 122 ? 2.436 -10.783 -5.841 1.00 78.19 122 SER A C 1
ATOM 965 O O . SER A 1 122 ? 1.463 -10.618 -5.112 1.00 78.19 122 SER A O 1
ATOM 967 N N . ARG A 1 123 ? 3.678 -10.929 -5.367 1.00 83.69 123 ARG A N 1
ATOM 968 C CA . ARG A 1 123 ? 4.060 -10.844 -3.954 1.00 83.69 123 ARG A CA 1
ATOM 969 C C . ARG A 1 123 ? 3.696 -9.484 -3.367 1.00 83.69 123 ARG A C 1
ATOM 971 O O . ARG A 1 123 ? 2.988 -9.435 -2.372 1.00 83.69 123 ARG A O 1
ATOM 978 N N . MET A 1 124 ? 4.074 -8.398 -4.036 1.00 81.94 124 MET A N 1
ATOM 979 C CA . MET A 1 124 ? 3.766 -7.035 -3.603 1.00 81.94 124 MET A CA 1
ATOM 980 C C . MET A 1 124 ? 2.254 -6.770 -3.572 1.00 81.94 124 MET A C 1
ATOM 982 O O . MET A 1 124 ? 1.775 -6.067 -2.691 1.00 81.94 124 MET A O 1
ATOM 986 N N . LYS A 1 125 ? 1.470 -7.341 -4.498 1.00 84.81 125 LYS A N 1
ATOM 987 C CA . LYS A 1 125 ? -0.000 -7.253 -4.460 1.00 84.81 125 LYS A CA 1
ATOM 988 C C . LYS A 1 125 ? -0.596 -7.982 -3.259 1.00 84.81 125 LYS A C 1
ATOM 990 O O . LYS A 1 125 ? -1.527 -7.458 -2.659 1.00 84.81 125 LYS A O 1
ATOM 995 N N . VAL A 1 126 ? -0.074 -9.162 -2.926 1.00 86.06 126 VAL A N 1
ATOM 996 C CA . VAL A 1 126 ? -0.496 -9.912 -1.736 1.00 86.06 126 VAL A CA 1
ATOM 997 C C . VAL A 1 126 ? -0.125 -9.141 -0.473 1.00 86.06 126 VAL A C 1
ATOM 999 O O . VAL A 1 126 ? -0.986 -8.923 0.364 1.00 86.06 126 VAL A O 1
ATOM 1002 N N . GLU A 1 127 ? 1.108 -8.646 -0.369 1.00 84.19 127 GLU A N 1
ATOM 1003 C CA . GLU A 1 127 ? 1.557 -7.836 0.770 1.00 84.19 127 GLU A CA 1
ATOM 1004 C C . GLU A 1 127 ? 0.727 -6.556 0.925 1.00 84.19 127 GLU A C 1
ATOM 1006 O O . GLU A 1 127 ? 0.289 -6.239 2.026 1.00 84.19 127 GLU A O 1
ATOM 1011 N N . ASN A 1 128 ? 0.432 -5.853 -0.172 1.00 81.12 128 ASN A N 1
ATOM 1012 C CA . ASN A 1 128 ? -0.424 -4.667 -0.151 1.00 81.12 128 ASN A CA 1
ATOM 1013 C C . ASN A 1 128 ? -1.866 -5.007 0.274 1.00 81.12 128 ASN A C 1
ATOM 1015 O O . ASN A 1 128 ? -2.459 -4.279 1.063 1.00 81.12 128 ASN A O 1
ATOM 1019 N N . ALA A 1 129 ? -2.421 -6.136 -0.180 1.00 85.31 129 ALA A N 1
ATOM 1020 C CA . ALA A 1 129 ? -3.734 -6.598 0.273 1.00 85.31 129 ALA A CA 1
ATOM 1021 C C . ALA A 1 129 ? -3.744 -6.915 1.780 1.00 85.31 129 ALA A C 1
ATOM 1023 O O . ALA A 1 129 ? -4.643 -6.464 2.485 1.00 85.31 129 ALA A O 1
ATOM 1024 N N . THR A 1 130 ? -2.716 -7.604 2.286 1.00 85.94 130 THR A N 1
ATOM 1025 C CA . THR A 1 130 ? -2.552 -7.890 3.720 1.00 85.94 130 THR A CA 1
ATOM 1026 C C . THR A 1 130 ? -2.395 -6.610 4.543 1.00 85.94 130 THR A C 1
ATOM 1028 O O . THR A 1 130 ? -2.965 -6.499 5.625 1.00 85.94 130 THR A O 1
ATOM 1031 N N . LEU A 1 131 ? -1.654 -5.617 4.037 1.00 85.00 131 LEU A N 1
ATOM 1032 C CA . LEU A 1 131 ? -1.514 -4.311 4.689 1.00 85.00 131 LEU A CA 1
ATOM 1033 C C . LEU A 1 131 ? -2.834 -3.532 4.711 1.00 85.00 131 LEU A C 1
ATOM 1035 O O . LEU A 1 131 ? -3.152 -2.890 5.705 1.00 85.00 131 LEU A O 1
ATOM 1039 N N . LEU A 1 132 ? -3.630 -3.584 3.643 1.00 86.94 132 LEU A N 1
ATOM 1040 C CA . LEU A 1 132 ? -4.952 -2.953 3.633 1.00 86.94 132 LEU A CA 1
ATOM 1041 C C . LEU A 1 132 ? -5.905 -3.616 4.638 1.00 86.94 132 LEU A C 1
ATOM 1043 O O . LEU A 1 132 ? -6.655 -2.919 5.320 1.00 86.94 132 LEU A O 1
ATOM 1047 N N . GLU A 1 133 ? -5.851 -4.941 4.769 1.00 83.00 133 GLU A N 1
ATOM 1048 C CA . GLU A 1 133 ? -6.621 -5.684 5.771 1.00 83.00 133 GLU A CA 1
ATOM 1049 C C . GLU A 1 133 ? -6.168 -5.351 7.205 1.00 83.00 133 GLU A C 1
ATOM 1051 O O . GLU A 1 133 ? -7.004 -5.132 8.088 1.00 83.00 133 GLU A O 1
ATOM 1056 N N . SER A 1 134 ? -4.858 -5.217 7.449 1.00 80.81 134 SER A N 1
ATOM 1057 C CA . SER A 1 134 ? -4.342 -4.811 8.763 1.00 80.81 134 SER A CA 1
ATOM 1058 C C . SER A 1 134 ? -4.726 -3.370 9.125 1.00 80.81 134 SER A C 1
ATOM 1060 O O . SER A 1 134 ? -5.080 -3.088 10.269 1.00 80.81 134 SER A O 1
ATOM 1062 N N . VAL A 1 135 ? -4.753 -2.457 8.149 1.00 83.31 135 VAL A N 1
ATOM 1063 C CA . VAL A 1 135 ? -5.239 -1.085 8.361 1.00 83.31 135 VAL A CA 1
ATOM 1064 C C . VAL A 1 135 ? -6.733 -1.079 8.694 1.00 83.31 135 VAL A C 1
ATOM 1066 O O . VAL A 1 135 ? -7.130 -0.457 9.678 1.00 83.31 135 VAL A O 1
ATOM 1069 N N . ALA A 1 136 ? -7.560 -1.814 7.948 1.00 82.88 136 ALA A N 1
ATOM 1070 C CA . ALA A 1 136 ? -9.001 -1.881 8.203 1.00 82.88 136 ALA A CA 1
ATOM 1071 C C . ALA A 1 136 ? -9.330 -2.488 9.583 1.00 82.88 136 ALA A C 1
ATOM 1073 O O . ALA A 1 136 ? -10.204 -1.994 10.303 1.00 82.88 136 ALA A O 1
ATOM 1074 N N . THR A 1 137 ? -8.607 -3.537 9.994 1.00 81.44 137 THR A N 1
ATOM 1075 C CA . THR A 1 137 ? -8.758 -4.127 11.339 1.00 81.44 137 THR A CA 1
ATOM 1076 C C . THR A 1 137 ? -8.329 -3.151 12.442 1.00 81.44 137 THR A C 1
ATOM 1078 O O . THR A 1 137 ? -8.996 -3.063 13.476 1.00 81.44 137 THR A O 1
ATOM 1081 N N . MET A 1 138 ? -7.289 -2.346 12.210 1.00 82.00 138 MET A N 1
ATOM 1082 C CA . MET A 1 138 ? -6.841 -1.296 13.130 1.00 82.00 138 MET A CA 1
ATOM 1083 C C . MET A 1 138 ? -7.837 -0.130 13.248 1.00 82.00 138 MET A C 1
ATOM 1085 O O . MET A 1 138 ? -8.066 0.372 14.352 1.00 82.00 138 MET A O 1
ATOM 1089 N N . GLU A 1 139 ? -8.463 0.305 12.154 1.00 85.44 139 GLU A N 1
ATOM 1090 C CA . GLU A 1 139 ? -9.517 1.334 12.181 1.00 85.44 139 GLU A CA 1
ATOM 1091 C C . GLU A 1 139 ? -10.719 0.877 13.019 1.00 85.44 139 GLU A C 1
ATOM 1093 O O . GLU A 1 139 ? -11.240 1.624 13.860 1.00 85.44 139 GLU A O 1
ATOM 1098 N N . HIS A 1 140 ? -11.122 -0.384 12.844 1.00 86.50 140 HIS A N 1
ATOM 1099 C CA . HIS A 1 140 ? -12.171 -1.002 13.646 1.00 86.50 140 HIS A CA 1
ATOM 1100 C C . HIS A 1 140 ? -11.780 -1.065 15.131 1.00 86.50 140 HIS A C 1
ATOM 1102 O O . HIS A 1 140 ? -12.559 -0.675 16.004 1.00 86.50 140 HIS A O 1
ATOM 1108 N N . LEU A 1 141 ? -10.549 -1.488 15.427 1.00 83.50 141 LEU A N 1
ATOM 1109 C CA . LEU A 1 141 ? -10.024 -1.550 16.788 1.00 83.50 141 LEU A CA 1
ATOM 1110 C C . LEU A 1 141 ? -10.008 -0.179 17.469 1.00 83.50 141 LEU A C 1
ATOM 1112 O O . LEU A 1 141 ? -10.502 -0.029 18.586 1.00 83.50 141 LEU A O 1
ATOM 1116 N N . THR A 1 142 ? -9.493 0.831 16.778 1.00 85.94 142 THR A N 1
ATOM 1117 C CA . THR A 1 142 ? -9.426 2.207 17.281 1.00 85.94 142 THR A CA 1
ATOM 1118 C C . THR A 1 142 ? -10.828 2.743 17.583 1.00 85.94 142 THR A C 1
ATOM 1120 O O . THR A 1 142 ? -11.058 3.389 18.608 1.00 85.94 142 THR A O 1
ATOM 1123 N N . SER A 1 143 ? -11.805 2.417 16.734 1.00 88.62 143 SER A N 1
ATOM 1124 C CA . SER A 1 143 ? -13.210 2.781 16.939 1.00 88.62 143 SER A CA 1
ATOM 1125 C C . SER A 1 143 ? -13.809 2.124 18.187 1.00 88.62 143 SER A C 1
ATOM 1127 O O . SER A 1 143 ? -14.513 2.789 18.954 1.00 88.62 143 SER A O 1
ATOM 1129 N N . LEU A 1 144 ? -13.506 0.844 18.424 1.00 87.88 144 LEU A N 1
ATOM 1130 C CA . LEU A 1 144 ? -13.943 0.124 19.619 1.00 87.88 144 LEU A CA 1
ATOM 1131 C C . LEU A 1 144 ? -13.291 0.668 20.894 1.00 87.88 144 LEU A C 1
ATOM 1133 O O . LEU A 1 144 ? -14.008 0.938 21.854 1.00 87.88 144 LEU A O 1
ATOM 1137 N N . VAL A 1 145 ? -11.976 0.906 20.892 1.00 89.19 145 VAL A N 1
ATOM 1138 C CA . VAL A 1 145 ? -11.247 1.510 22.024 1.00 89.19 145 VAL A CA 1
ATOM 1139 C C . VAL A 1 145 ? -11.867 2.857 22.397 1.00 89.19 145 VAL A C 1
ATOM 1141 O O . VAL A 1 145 ? -12.203 3.084 23.559 1.00 89.19 145 VAL A O 1
ATOM 1144 N N . HIS A 1 146 ? -12.130 3.725 21.415 1.00 91.75 146 HIS A N 1
ATOM 1145 C CA . HIS A 1 146 ? -12.815 4.995 21.661 1.00 91.75 146 HIS A CA 1
ATOM 1146 C C . HIS A 1 146 ? -14.233 4.813 22.215 1.00 91.75 146 HIS A C 1
ATOM 1148 O O . HIS A 1 146 ? -14.670 5.588 23.068 1.00 91.75 146 HIS A O 1
ATOM 1154 N N . ARG A 1 147 ? -14.977 3.809 21.738 1.00 94.00 147 ARG A N 1
ATOM 1155 C CA . ARG A 1 147 ? -16.323 3.512 22.242 1.00 94.00 147 ARG A CA 1
ATOM 1156 C C . ARG A 1 147 ? -16.277 3.046 23.699 1.00 94.00 147 ARG A C 1
ATOM 1158 O O . ARG A 1 147 ? -17.023 3.597 24.505 1.00 94.00 147 ARG A O 1
ATOM 1165 N N . LEU A 1 148 ? -15.395 2.105 24.039 1.00 92.00 148 LEU A N 1
ATOM 1166 C CA . LEU A 1 148 ? -15.211 1.615 25.409 1.00 92.00 148 LEU A CA 1
ATOM 1167 C C . LEU A 1 148 ? -14.736 2.732 26.342 1.00 92.00 148 LEU A C 1
ATOM 1169 O O . LEU A 1 148 ? -15.284 2.890 27.427 1.00 92.00 148 LEU A O 1
ATOM 1173 N N . HIS A 1 149 ? -13.807 3.575 25.891 1.00 92.31 149 HIS A N 1
ATOM 1174 C CA . HIS A 1 149 ? -13.364 4.739 26.653 1.00 92.31 149 HIS A CA 1
ATOM 1175 C C . HIS A 1 149 ? -14.516 5.705 26.966 1.00 92.31 149 HIS A C 1
ATOM 1177 O O . HIS A 1 149 ? -14.661 6.143 28.104 1.00 92.31 149 HIS A O 1
ATOM 1183 N N . ARG A 1 150 ? -15.399 5.991 25.997 1.00 91.62 150 ARG A N 1
ATOM 1184 C CA . ARG A 1 150 ? -16.599 6.811 26.247 1.00 91.62 150 ARG A CA 1
ATOM 1185 C C . ARG A 1 150 ? -17.541 6.178 27.272 1.00 91.62 150 ARG A C 1
ATOM 1187 O O . ARG A 1 150 ? -18.076 6.894 28.114 1.00 91.62 150 ARG A O 1
ATOM 1194 N N . VAL A 1 151 ? -17.750 4.861 27.206 1.00 90.50 151 VAL A N 1
ATOM 1195 C CA . VAL A 1 151 ? -18.579 4.137 28.187 1.00 90.50 151 VAL A CA 1
ATOM 1196 C C . VAL A 1 151 ? -17.959 4.230 29.582 1.00 90.50 151 VAL A C 1
ATOM 1198 O O . VAL A 1 151 ? -18.667 4.547 30.535 1.00 90.50 151 VAL A O 1
ATOM 1201 N N . LEU A 1 152 ? -16.642 4.044 29.693 1.00 90.75 152 LEU A N 1
ATOM 1202 C CA . LEU A 1 152 ? -15.904 4.182 30.946 1.00 90.75 152 LEU A CA 1
ATOM 1203 C C . LEU A 1 152 ? -16.040 5.589 31.542 1.00 90.75 152 LEU A C 1
ATOM 1205 O O . LEU A 1 152 ? -16.330 5.727 32.727 1.00 90.75 152 LEU A O 1
ATOM 1209 N N . MET A 1 153 ? -15.883 6.629 30.718 1.00 89.94 153 MET A N 1
ATOM 1210 C CA . MET A 1 153 ? -16.035 8.022 31.151 1.00 89.94 153 MET A CA 1
ATOM 1211 C C . MET A 1 153 ? -17.454 8.324 31.636 1.00 89.94 153 MET A C 1
ATOM 1213 O O . MET A 1 153 ? -17.623 8.997 32.648 1.00 89.94 153 MET A O 1
ATOM 1217 N N . LYS A 1 154 ? -18.476 7.772 30.972 1.00 89.31 154 LYS A N 1
ATOM 1218 C CA . LYS A 1 154 ? -19.863 7.902 31.428 1.00 89.31 154 LYS A CA 1
ATOM 1219 C C . LYS A 1 154 ? -20.072 7.244 32.797 1.00 89.31 154 LYS A C 1
ATOM 1221 O O . LYS A 1 154 ? -20.649 7.864 33.680 1.00 89.31 154 LYS A O 1
ATOM 1226 N N . VAL A 1 155 ? -19.561 6.024 32.989 1.00 87.00 155 VAL A N 1
ATOM 1227 C CA . VAL A 1 155 ? -19.620 5.324 34.286 1.00 87.00 155 VAL A CA 1
ATOM 1228 C C . VAL A 1 155 ? -18.889 6.119 35.370 1.00 87.00 155 VAL A C 1
ATOM 1230 O O . VAL A 1 155 ? -19.391 6.247 36.483 1.00 87.00 155 VAL A O 1
ATOM 1233 N N . TYR A 1 156 ? -17.733 6.698 35.049 1.00 87.38 156 TYR A N 1
ATOM 1234 C CA . TYR A 1 156 ? -16.992 7.566 35.960 1.00 87.38 156 TYR A CA 1
ATOM 1235 C C . TYR A 1 156 ? -17.805 8.801 36.390 1.00 87.38 156 TYR A C 1
ATOM 1237 O O . TYR A 1 156 ? -17.871 9.117 37.581 1.00 87.38 156 TYR A O 1
ATOM 1245 N N . ASP A 1 157 ? -18.469 9.474 35.448 1.00 86.00 157 ASP A N 1
ATOM 1246 C CA . ASP A 1 157 ? -19.333 10.622 35.744 1.00 86.00 157 ASP A CA 1
ATOM 1247 C C . ASP A 1 157 ? -20.575 10.218 36.562 1.00 86.00 157 ASP A C 1
ATOM 1249 O O . ASP A 1 157 ? -20.977 10.947 37.476 1.00 86.00 157 ASP A O 1
ATOM 1253 N N . ASP A 1 158 ? -21.145 9.035 36.315 1.00 84.38 158 ASP A N 1
ATOM 1254 C CA . ASP A 1 158 ? -22.256 8.475 37.098 1.00 84.38 158 ASP A CA 1
ATOM 1255 C C . ASP A 1 158 ? -21.831 8.190 38.557 1.00 84.38 158 ASP A C 1
ATOM 1257 O O . ASP A 1 158 ? -22.535 8.563 39.500 1.00 84.38 158 ASP A O 1
ATOM 1261 N N . VAL A 1 159 ? -20.631 7.630 38.769 1.00 81.00 159 VAL A N 1
ATOM 1262 C CA . VAL A 1 159 ? -20.037 7.411 40.109 1.00 81.00 159 VAL A CA 1
ATOM 1263 C C . VAL A 1 159 ? -19.814 8.724 40.853 1.00 81.00 159 VAL A C 1
ATOM 1265 O O . VAL A 1 159 ? -20.035 8.806 42.070 1.00 81.00 159 VAL A O 1
ATOM 1268 N N . LYS A 1 160 ? -19.351 9.750 40.132 1.00 82.88 160 LYS A N 1
ATOM 1269 C CA . LYS A 1 160 ? -19.072 11.080 40.676 1.00 82.88 160 LYS A CA 1
ATOM 1270 C C . LYS A 1 160 ? -20.352 11.839 41.025 1.00 82.88 160 LYS A C 1
ATOM 1272 O O . LYS A 1 160 ? -20.382 12.534 42.037 1.00 82.88 160 LYS A O 1
ATOM 1277 N N . SER A 1 161 ? -21.392 11.704 40.207 1.00 82.19 161 SER A N 1
ATOM 1278 C CA . SER A 1 161 ? -22.697 12.346 40.408 1.00 82.19 161 SER A CA 1
ATOM 1279 C C . SER A 1 161 ? -23.607 11.601 41.393 1.00 82.19 161 SER A C 1
ATOM 1281 O O . SER A 1 161 ? -24.624 12.151 41.807 1.00 82.19 161 SER A O 1
ATOM 1283 N N . GLY A 1 162 ? -23.235 10.384 41.811 1.00 69.00 162 GLY A N 1
ATOM 1284 C CA . GLY A 1 162 ? -24.025 9.566 42.738 1.00 69.00 162 GLY A CA 1
ATOM 1285 C C . GLY A 1 162 ? -25.274 8.955 42.098 1.00 69.00 162 GLY A C 1
ATOM 1286 O O . GLY A 1 162 ? -26.220 8.618 42.808 1.00 69.00 162 GLY A O 1
ATOM 1287 N N . CYS A 1 163 ? -25.294 8.844 40.768 1.00 64.25 163 CYS A N 1
ATOM 1288 C CA . CYS A 1 163 ? -26.393 8.254 40.013 1.00 64.25 163 CYS A CA 1
ATOM 1289 C C . CYS A 1 163 ? -26.372 6.711 40.102 1.00 64.25 163 CYS A C 1
ATOM 1291 O O . CYS A 1 163 ? -25.447 6.120 40.656 1.00 64.25 163 CYS A O 1
ATOM 1293 N N . SER A 1 164 ? -27.414 6.060 39.573 1.00 69.06 164 SER A N 1
ATOM 1294 C CA . SER A 1 164 ? -27.698 4.614 39.670 1.00 69.06 164 SER A CA 1
ATOM 1295 C C . SER A 1 164 ? -26.456 3.696 39.640 1.00 69.06 164 SER A C 1
ATOM 1297 O O . SER A 1 164 ? -25.801 3.509 38.608 1.00 69.06 164 SER A O 1
ATOM 1299 N N . LEU A 1 165 ? -26.167 3.089 40.796 1.00 71.31 165 LEU A N 1
ATOM 1300 C CA . LEU A 1 165 ? -24.985 2.257 41.051 1.00 71.31 165 LEU A CA 1
ATOM 1301 C C . LEU A 1 165 ? -25.058 0.877 40.363 1.00 71.31 165 LEU A C 1
ATOM 1303 O O . LEU A 1 165 ? -24.053 0.347 39.902 1.00 71.31 165 LEU A O 1
ATOM 1307 N N . GLU A 1 166 ? -26.261 0.305 40.271 1.00 77.50 166 GLU A N 1
ATOM 1308 C CA . GLU A 1 166 ? -26.498 -1.039 39.721 1.00 77.50 166 GLU A CA 1
ATOM 1309 C C . GLU A 1 166 ? -26.256 -1.065 38.200 1.00 77.50 166 GLU A C 1
ATOM 1311 O O . GLU A 1 166 ? -25.496 -1.882 37.683 1.00 77.50 166 GLU A O 1
ATOM 1316 N N . SER A 1 167 ? -26.832 -0.093 37.481 1.00 81.06 167 SER A N 1
ATOM 1317 C CA . SER A 1 167 ? -26.692 0.028 36.023 1.00 81.06 167 SER A CA 1
ATOM 1318 C C . SER A 1 167 ? -25.274 0.393 35.587 1.00 81.06 167 SER A C 1
ATOM 1320 O O . SER A 1 167 ? -24.825 -0.017 34.518 1.00 81.06 167 SER A O 1
ATOM 1322 N N . SER A 1 168 ? -24.559 1.175 36.399 1.00 82.81 168 SER A N 1
ATOM 1323 C CA . SER A 1 168 ? -23.171 1.549 36.119 1.00 82.81 168 SER A CA 1
ATOM 1324 C C . SER A 1 168 ? -22.216 0.372 36.349 1.00 82.81 168 SER A C 1
ATOM 1326 O O . SER A 1 168 ? -21.304 0.168 35.547 1.00 82.81 168 SER A O 1
ATOM 1328 N N . TYR A 1 169 ? -22.476 -0.469 37.355 1.00 84.38 169 TYR A N 1
ATOM 1329 C CA . TYR A 1 169 ? -21.741 -1.716 37.585 1.00 84.38 169 TYR A CA 1
ATOM 1330 C C . TYR A 1 169 ? -21.953 -2.758 36.469 1.00 84.38 169 TYR A C 1
ATOM 1332 O O . TYR A 1 169 ? -20.996 -3.399 36.020 1.00 84.38 169 TYR A O 1
ATOM 1340 N N . GLU A 1 170 ? -23.185 -2.916 35.977 1.00 86.88 170 GLU A N 1
ATOM 1341 C CA . GLU A 1 170 ? -23.497 -3.817 34.856 1.00 86.88 170 GLU A CA 1
ATOM 1342 C C . GLU A 1 170 ? -22.844 -3.347 33.544 1.00 86.88 170 GLU A C 1
ATOM 1344 O O . GLU A 1 170 ? -22.235 -4.146 32.821 1.00 86.88 170 GLU A O 1
ATOM 1349 N N . ALA A 1 171 ? -22.880 -2.037 33.269 1.00 86.62 171 ALA A N 1
ATOM 1350 C CA . ALA A 1 171 ? -22.192 -1.435 32.126 1.00 86.62 171 ALA A CA 1
ATOM 1351 C C . ALA A 1 171 ? -20.669 -1.641 32.198 1.00 86.62 171 ALA A C 1
ATOM 1353 O O . ALA A 1 171 ? -20.031 -1.928 31.185 1.00 86.62 171 ALA A O 1
ATOM 1354 N N . LEU A 1 172 ? -20.092 -1.551 33.398 1.00 87.56 172 LEU A N 1
ATOM 1355 C CA . LEU A 1 172 ? -18.669 -1.777 33.637 1.00 87.56 172 LEU A CA 1
ATOM 1356 C C . LEU A 1 172 ? -18.270 -3.247 33.450 1.00 87.56 172 LEU A C 1
ATOM 1358 O O . LEU A 1 172 ? -17.254 -3.542 32.826 1.00 87.56 172 LEU A O 1
ATOM 1362 N N . SER A 1 173 ? -19.094 -4.179 33.929 1.00 88.62 173 SER A N 1
ATOM 1363 C CA . SER A 1 173 ? -18.879 -5.620 33.734 1.00 88.62 173 SER A CA 1
ATOM 1364 C C . SER A 1 173 ? -18.983 -6.011 32.254 1.00 88.62 173 SER A C 1
ATOM 1366 O O . SER A 1 173 ? -18.172 -6.791 31.745 1.00 88.62 173 SER A O 1
ATOM 1368 N N . SER A 1 174 ? -19.926 -5.404 31.531 1.00 91.31 174 SER A N 1
ATOM 1369 C CA . SER A 1 174 ? -20.056 -5.547 30.076 1.00 91.31 174 SER A CA 1
ATOM 1370 C C . SER A 1 174 ? -18.839 -4.974 29.336 1.00 91.31 174 SER A C 1
ATOM 1372 O O . SER A 1 174 ? -18.317 -5.605 28.423 1.00 91.31 174 SER A O 1
ATOM 1374 N N . LEU A 1 175 ? -18.315 -3.825 29.775 1.00 91.94 175 LEU A N 1
ATOM 1375 C CA . LEU A 1 175 ? -17.096 -3.228 29.222 1.00 91.94 175 LEU A CA 1
ATOM 1376 C C . LEU A 1 175 ? -15.874 -4.133 29.416 1.00 91.94 175 LEU A C 1
ATOM 1378 O O . LEU A 1 175 ? -15.118 -4.340 28.470 1.00 91.94 175 LEU A O 1
ATOM 1382 N N . ILE A 1 176 ? -15.681 -4.689 30.615 1.00 90.44 176 ILE A N 1
ATOM 1383 C CA . ILE A 1 176 ? -14.545 -5.573 30.920 1.00 90.44 176 ILE A CA 1
ATOM 1384 C C . ILE A 1 176 ? -14.610 -6.847 30.071 1.00 90.44 176 ILE A C 1
ATOM 1386 O O . ILE A 1 176 ? -13.596 -7.282 29.523 1.00 90.44 176 ILE A O 1
ATOM 1390 N N . THR A 1 177 ? -15.788 -7.460 29.943 1.00 92.38 177 THR A N 1
ATOM 1391 C CA . THR A 1 177 ? -15.950 -8.669 29.118 1.00 92.38 177 THR A CA 1
ATOM 1392 C C . THR A 1 177 ? -15.705 -8.379 27.639 1.00 92.38 177 THR A C 1
ATOM 1394 O O . THR A 1 177 ? -14.985 -9.134 26.984 1.00 92.38 177 THR A O 1
ATOM 1397 N N . GLU A 1 178 ? -16.202 -7.253 27.128 1.00 90.62 178 GLU A N 1
ATOM 1398 C CA . GLU A 1 178 ? -15.969 -6.834 25.747 1.00 90.62 178 GLU A CA 1
ATOM 1399 C C . GLU A 1 178 ? -14.494 -6.501 25.468 1.00 90.62 178 GLU A C 1
ATOM 1401 O O . GLU A 1 178 ? -13.933 -6.960 24.472 1.00 90.62 178 GLU A O 1
ATOM 1406 N N . ALA A 1 179 ? -13.821 -5.786 26.374 1.00 89.38 179 ALA A N 1
ATOM 1407 C CA . ALA A 1 179 ? -12.388 -5.516 26.273 1.00 89.38 179 ALA A CA 1
ATOM 1408 C C . ALA A 1 179 ? -11.556 -6.814 26.284 1.00 89.38 179 ALA A C 1
ATOM 1410 O O . ALA A 1 179 ? -10.595 -6.948 25.528 1.00 89.38 179 ALA A O 1
ATOM 1411 N N . ASN A 1 180 ? -11.946 -7.816 27.078 1.00 89.19 180 ASN A N 1
ATOM 1412 C CA . ASN A 1 180 ? -11.283 -9.124 27.091 1.00 89.19 180 ASN A CA 1
ATOM 1413 C C . ASN A 1 180 ? -11.503 -9.926 25.797 1.00 89.19 180 ASN A C 1
ATOM 1415 O O . ASN A 1 180 ? -10.583 -10.607 25.330 1.00 89.19 180 ASN A O 1
ATOM 1419 N N . LEU A 1 181 ? -12.689 -9.829 25.192 1.00 88.38 181 LEU A N 1
ATOM 1420 C CA . LEU A 1 181 ? -12.971 -10.386 23.865 1.00 88.38 181 LEU A CA 1
ATOM 1421 C C . LEU A 1 181 ? -12.081 -9.739 22.799 1.00 88.38 181 LEU A C 1
ATOM 1423 O O . LEU A 1 181 ? -11.451 -10.450 22.017 1.00 88.38 181 LEU A O 1
ATOM 1427 N N . MET A 1 182 ? -11.954 -8.410 22.819 1.00 86.69 182 MET A N 1
ATOM 1428 C CA . MET A 1 182 ? -11.053 -7.681 21.921 1.00 86.69 182 MET A CA 1
ATOM 1429 C C . MET A 1 182 ? -9.591 -8.081 22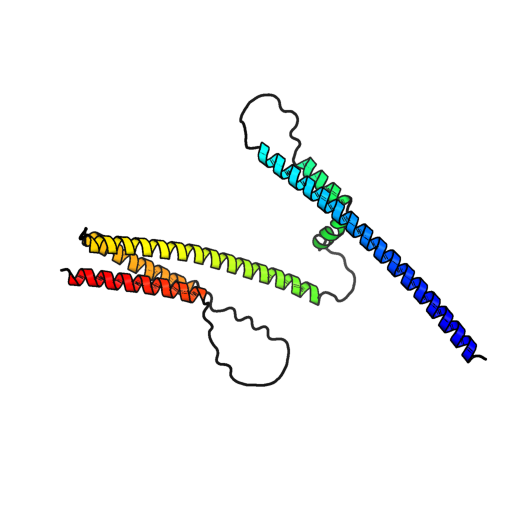.122 1.00 86.69 182 MET A C 1
ATOM 1431 O O . MET A 1 182 ? -8.901 -8.369 21.149 1.00 86.69 182 MET A O 1
ATOM 1435 N N . ARG A 1 183 ? -9.131 -8.164 23.375 1.00 84.06 183 ARG A N 1
ATOM 1436 C CA . ARG A 1 183 ? -7.778 -8.620 23.723 1.00 84.06 183 ARG A CA 1
ATOM 1437 C C . ARG A 1 183 ? -7.482 -10.000 23.135 1.00 84.06 183 ARG A C 1
ATOM 1439 O O . ARG A 1 183 ? -6.417 -10.228 22.571 1.00 84.06 183 ARG A O 1
ATOM 1446 N N . THR A 1 184 ? -8.447 -10.909 23.240 1.00 83.62 184 THR A N 1
ATOM 1447 C CA . THR A 1 184 ? -8.331 -12.264 22.691 1.00 83.62 184 THR A CA 1
ATOM 1448 C C . THR A 1 184 ? -8.286 -12.239 21.163 1.00 83.62 184 THR A C 1
ATOM 1450 O O . THR A 1 184 ? -7.452 -12.917 20.572 1.00 83.62 184 THR A O 1
ATOM 1453 N N . ALA A 1 185 ? -9.123 -11.424 20.517 1.00 79.31 185 ALA A N 1
ATOM 1454 C CA . ALA A 1 185 ? -9.113 -11.269 19.065 1.00 79.31 185 ALA A CA 1
ATOM 1455 C C . ALA A 1 185 ? -7.777 -10.702 18.550 1.00 79.31 185 ALA A C 1
ATOM 1457 O O . ALA A 1 185 ? -7.221 -11.237 17.597 1.00 79.31 185 ALA A O 1
ATOM 1458 N N . LEU A 1 186 ? -7.209 -9.684 19.204 1.00 73.12 186 LEU A N 1
ATOM 1459 C CA . LEU A 1 186 ? -5.912 -9.109 18.818 1.00 73.12 186 LEU A CA 1
ATOM 1460 C C . LEU A 1 186 ? -4.744 -10.068 19.021 1.00 73.12 186 LEU A C 1
ATOM 1462 O O . LEU A 1 186 ? -3.845 -10.114 18.185 1.00 73.12 186 LEU A O 1
ATOM 1466 N N . GLY A 1 187 ? -4.787 -10.874 20.085 1.00 69.56 187 GLY A N 1
ATOM 1467 C CA . GLY A 1 187 ? -3.801 -11.930 20.310 1.00 69.56 187 GLY A CA 1
ATOM 1468 C C . GLY A 1 187 ? -3.798 -13.010 19.221 1.00 69.56 187 GLY A C 1
ATOM 1469 O O . GLY A 1 187 ? -2.797 -13.702 19.068 1.00 69.56 187 GLY A O 1
ATOM 1470 N N . VAL A 1 188 ? -4.891 -13.147 18.457 1.00 66.19 188 VAL A N 1
ATOM 1471 C CA . VAL A 1 188 ? -5.034 -14.120 17.356 1.00 66.19 188 VAL A CA 1
ATOM 1472 C C . VAL A 1 188 ? -4.835 -13.477 15.972 1.00 66.19 188 VAL A C 1
ATOM 1474 O O . VAL A 1 188 ? -4.406 -14.160 15.047 1.00 66.19 188 VAL A O 1
ATOM 1477 N N . VAL A 1 189 ? -5.137 -12.182 15.814 1.00 59.16 189 VAL A N 1
ATOM 1478 C CA . VAL A 1 189 ? -5.133 -11.467 14.520 1.00 59.16 189 VAL A CA 1
ATOM 1479 C C . VAL A 1 189 ? -3.774 -10.861 14.160 1.00 59.16 189 VAL A C 1
ATOM 1481 O O . VAL A 1 189 ? -3.518 -10.661 12.976 1.00 59.16 189 VAL A O 1
ATOM 1484 N N . LEU A 1 190 ? -2.882 -10.592 15.119 1.00 55.84 190 LEU A N 1
ATOM 1485 C CA . LEU A 1 190 ? -1.551 -10.056 14.808 1.00 55.84 190 LEU A CA 1
ATOM 1486 C C . LEU A 1 190 ? -0.667 -11.155 14.191 1.00 55.84 190 LEU A C 1
ATOM 1488 O O . LEU A 1 190 ? -0.293 -12.101 14.890 1.00 55.84 190 LEU A O 1
ATOM 1492 N N . PRO A 1 191 ? -0.297 -11.064 12.899 1.00 50.53 191 PRO A N 1
ATOM 1493 C CA . PRO A 1 191 ? 0.600 -12.035 12.301 1.00 50.53 191 PRO A CA 1
ATOM 1494 C C . PRO A 1 191 ? 1.966 -11.934 12.979 1.00 50.53 191 PRO A C 1
ATOM 1496 O O . PRO A 1 191 ? 2.555 -10.856 13.065 1.00 50.53 191 PRO A O 1
ATOM 1499 N N . VAL A 1 192 ? 2.486 -13.079 13.420 1.00 46.62 192 VAL A N 1
ATOM 1500 C CA . VAL A 1 192 ? 3.889 -13.240 13.803 1.00 46.62 192 VAL A CA 1
ATOM 1501 C C . VAL A 1 192 ? 4.754 -12.767 12.632 1.00 46.62 192 VAL A C 1
ATOM 1503 O O . VAL A 1 192 ? 4.698 -13.331 11.541 1.00 46.62 192 VAL A O 1
ATOM 1506 N N . SER A 1 193 ? 5.502 -11.697 12.884 1.00 43.06 193 SER A N 1
ATOM 1507 C CA . SER A 1 193 ? 6.576 -11.087 12.102 1.00 43.06 193 SER A CA 1
ATOM 1508 C C . SER A 1 193 ? 6.935 -11.763 10.773 1.00 43.06 193 SER A C 1
ATOM 1510 O O . SER A 1 193 ? 7.557 -12.827 10.743 1.00 43.06 193 SER A O 1
ATOM 1512 N N . TRP A 1 194 ? 6.711 -11.053 9.665 1.00 41.19 194 TRP A N 1
ATOM 1513 C CA . TRP A 1 194 ? 7.451 -11.303 8.430 1.00 41.19 194 TRP A CA 1
ATOM 1514 C C . TRP A 1 194 ? 8.890 -10.798 8.600 1.00 41.19 194 TRP A C 1
ATOM 1516 O O . TRP A 1 194 ? 9.215 -9.653 8.298 1.00 41.19 194 TRP A O 1
ATOM 1526 N N . SER A 1 195 ? 9.776 -11.664 9.094 1.00 39.31 195 SER A N 1
ATOM 1527 C CA . SER A 1 195 ? 11.205 -11.539 8.808 1.00 39.31 195 SER A CA 1
ATOM 1528 C C . SER A 1 195 ? 11.430 -12.107 7.411 1.00 39.31 195 SER A C 1
ATOM 1530 O O . SER A 1 195 ? 11.486 -13.320 7.217 1.00 39.31 195 SER A O 1
ATOM 1532 N N . GLY A 1 196 ? 11.501 -11.222 6.418 1.00 37.16 196 GLY A N 1
ATOM 1533 C CA . GLY A 1 196 ? 12.046 -11.573 5.116 1.00 37.16 196 GLY A CA 1
ATOM 1534 C C . GLY A 1 196 ? 13.525 -11.908 5.278 1.00 37.16 196 GLY A C 1
ATOM 1535 O O . GLY A 1 196 ? 14.354 -11.007 5.390 1.00 37.16 196 GLY A O 1
ATOM 1536 N N . ASP A 1 197 ? 13.855 -13.198 5.305 1.00 37.09 197 ASP A N 1
ATOM 1537 C CA . ASP A 1 197 ? 15.215 -13.670 5.067 1.00 37.09 197 ASP A CA 1
ATOM 1538 C C . ASP A 1 197 ? 15.566 -13.392 3.599 1.00 37.09 197 ASP A C 1
ATOM 1540 O O . ASP A 1 197 ? 15.333 -14.206 2.707 1.00 37.09 197 ASP A O 1
ATOM 1544 N N . SER A 1 198 ? 16.083 -12.193 3.327 1.00 38.88 198 SER A N 1
ATOM 1545 C CA . SER A 1 198 ? 16.767 -11.892 2.070 1.00 38.88 198 SER A CA 1
ATOM 1546 C C . SER A 1 198 ? 18.212 -12.389 2.167 1.00 38.88 198 SER A C 1
ATOM 1548 O O . SER A 1 198 ? 19.164 -11.607 2.156 1.00 38.88 198 SER A O 1
ATOM 1550 N N . SER A 1 199 ? 18.373 -13.707 2.288 1.00 43.88 199 SER A N 1
ATOM 1551 C CA . SER A 1 199 ? 19.658 -14.389 2.171 1.00 43.88 199 SER A CA 1
ATOM 1552 C C . SER A 1 199 ? 20.044 -14.500 0.697 1.00 43.88 199 SER A C 1
ATOM 1554 O O . SER A 1 199 ? 19.435 -15.238 -0.079 1.00 43.88 199 SER A O 1
ATOM 1556 N N . GLY A 1 200 ? 21.078 -13.753 0.310 1.00 39.81 200 GLY A N 1
ATOM 1557 C CA . GLY A 1 200 ? 21.699 -13.877 -1.003 1.00 39.81 200 GLY A CA 1
ATOM 1558 C C . GLY A 1 200 ? 22.791 -12.845 -1.267 1.00 39.81 200 GLY A C 1
ATOM 1559 O O . GLY A 1 200 ? 22.602 -11.977 -2.109 1.00 39.81 200 GLY A O 1
ATOM 1560 N N . GLY A 1 201 ? 23.941 -12.939 -0.581 1.00 34.91 201 GLY A N 1
ATOM 1561 C CA . GLY A 1 201 ? 25.129 -12.165 -0.974 1.00 34.91 201 GLY A CA 1
ATOM 1562 C C . GLY A 1 201 ? 26.218 -11.959 0.084 1.00 34.91 201 GLY A C 1
ATOM 1563 O O . GLY A 1 201 ? 26.413 -10.842 0.534 1.00 34.91 201 GLY A O 1
ATOM 1564 N N . ILE A 1 202 ? 26.920 -13.037 0.462 1.00 43.06 202 ILE A N 1
ATOM 1565 C CA . ILE A 1 202 ? 28.348 -13.101 0.862 1.00 43.06 202 ILE A CA 1
ATOM 1566 C C . ILE A 1 202 ? 29.050 -11.805 1.340 1.00 43.06 202 ILE A C 1
ATOM 1568 O O . ILE A 1 202 ? 29.490 -11.029 0.507 1.00 43.06 202 ILE A O 1
ATOM 1572 N N . THR A 1 203 ? 29.348 -11.696 2.646 1.00 33.97 203 THR A N 1
ATOM 1573 C CA . THR A 1 203 ? 30.729 -11.551 3.175 1.00 33.97 203 THR A CA 1
ATOM 1574 C C . THR A 1 203 ? 30.803 -11.877 4.675 1.00 33.97 203 THR A C 1
ATOM 1576 O O . THR A 1 203 ? 29.985 -11.441 5.476 1.00 33.97 203 THR A O 1
ATOM 1579 N N . SER A 1 204 ? 31.828 -12.657 5.011 1.00 42.75 204 SER A N 1
ATOM 1580 C CA . SER A 1 204 ? 32.304 -13.146 6.311 1.00 42.75 204 SER A CA 1
ATOM 1581 C C . SER A 1 204 ? 32.301 -12.151 7.494 1.00 42.75 204 SER A C 1
ATOM 1583 O O . SER A 1 204 ? 32.928 -11.099 7.406 1.00 42.75 204 SER A O 1
ATOM 1585 N N . GLY A 1 205 ? 31.811 -12.614 8.658 1.00 33.16 205 GLY A N 1
ATOM 1586 C CA . GLY A 1 205 ? 32.500 -12.412 9.945 1.00 33.16 205 GLY A CA 1
ATOM 1587 C C . GLY A 1 205 ? 31.772 -11.646 11.062 1.00 33.16 205 GLY A C 1
ATOM 1588 O O . GLY A 1 205 ? 32.052 -10.472 11.264 1.00 33.16 205 GLY A O 1
ATOM 1589 N N . SER A 1 206 ? 30.942 -12.321 11.870 1.00 32.72 206 SER A N 1
ATOM 1590 C CA . SER A 1 206 ? 30.978 -12.286 13.357 1.00 32.72 206 SER A CA 1
ATOM 1591 C C . SER A 1 206 ? 29.709 -12.875 13.996 1.00 32.72 206 SER A C 1
ATOM 1593 O O . SER A 1 206 ? 28.621 -12.731 13.440 1.00 32.72 206 SER A O 1
ATOM 1595 N N . PRO A 1 207 ? 29.818 -13.532 15.169 1.00 43.12 207 PRO A N 1
ATOM 1596 C CA . PRO A 1 207 ? 28.707 -14.215 15.819 1.00 43.12 207 PRO A CA 1
ATOM 1597 C C . PRO A 1 207 ? 27.974 -13.331 16.846 1.00 43.12 207 PRO A C 1
ATOM 1599 O O . PRO A 1 207 ? 28.596 -12.587 17.598 1.00 43.12 207 PRO A O 1
ATOM 1602 N N . LYS A 1 208 ? 26.658 -13.565 16.952 1.00 45.72 208 LYS A N 1
ATOM 1603 C CA . LYS A 1 208 ? 25.728 -13.142 18.022 1.00 45.72 208 LYS A CA 1
ATOM 1604 C C . LYS A 1 208 ? 25.309 -11.665 18.016 1.00 45.72 208 LYS A C 1
ATOM 1606 O O . LYS A 1 208 ? 25.784 -10.868 18.815 1.00 45.72 208 LYS A O 1
ATOM 1611 N N . SER A 1 209 ? 24.266 -11.358 17.246 1.00 34.53 209 SER A N 1
ATOM 1612 C CA . SER A 1 209 ? 23.285 -10.347 17.655 1.00 34.53 209 SER A CA 1
ATOM 1613 C C . SER A 1 209 ? 22.031 -11.066 18.141 1.00 34.53 209 SER A C 1
ATOM 1615 O O . SER A 1 209 ? 21.389 -11.806 17.394 1.00 34.53 209 SER A O 1
ATOM 1617 N N . SER A 1 210 ? 21.733 -10.888 19.423 1.00 37.75 210 SER A N 1
ATOM 1618 C CA . SER A 1 210 ? 20.508 -11.312 20.091 1.00 37.75 210 SER A CA 1
ATOM 1619 C C . SER A 1 210 ? 19.284 -11.017 19.230 1.00 37.75 210 SER A C 1
ATOM 1621 O O . SER A 1 210 ? 19.065 -9.881 18.814 1.00 37.75 210 SER A O 1
ATOM 1623 N N . LYS A 1 211 ? 18.509 -12.073 18.994 1.00 47.56 211 LYS A N 1
ATOM 1624 C CA . LYS A 1 211 ? 17.201 -12.088 18.349 1.00 47.56 211 LYS A CA 1
ATOM 1625 C C . LYS A 1 211 ? 16.269 -11.151 19.126 1.00 47.56 211 LYS A C 1
ATOM 1627 O O . LYS A 1 211 ? 15.641 -11.576 20.089 1.00 47.56 211 LYS A O 1
ATOM 1632 N N . SER A 1 212 ? 16.238 -9.866 18.772 1.00 41.41 212 SER A N 1
ATOM 1633 C CA . SER A 1 212 ? 15.165 -8.986 19.213 1.00 41.41 212 SER A CA 1
ATOM 1634 C C . SER A 1 212 ? 13.971 -9.299 18.328 1.00 41.41 212 SER A C 1
ATOM 1636 O O . SER A 1 212 ? 13.900 -8.934 17.155 1.00 41.41 212 SER A O 1
ATOM 1638 N N . GLU A 1 213 ? 13.061 -10.079 18.893 1.00 45.84 213 GLU A N 1
ATOM 1639 C CA . GLU A 1 213 ? 11.679 -10.160 18.456 1.00 45.84 213 GLU A CA 1
ATOM 1640 C C . GLU A 1 213 ? 11.110 -8.744 18.553 1.00 45.84 213 GLU A C 1
ATOM 1642 O O . GLU A 1 213 ? 10.660 -8.287 19.600 1.00 45.84 213 GLU A O 1
ATOM 1647 N N . LYS A 1 214 ? 11.303 -7.969 17.486 1.00 47.28 214 LYS A N 1
ATOM 1648 C CA . LYS A 1 214 ? 10.834 -6.596 17.415 1.00 47.28 214 LYS A CA 1
ATOM 1649 C C . LYS A 1 214 ? 9.335 -6.693 17.169 1.00 47.28 214 LYS A C 1
ATOM 1651 O O . LYS A 1 214 ? 8.910 -6.840 16.027 1.00 47.28 214 LYS A O 1
ATOM 1656 N N . ALA A 1 215 ? 8.578 -6.728 18.264 1.00 54.78 215 ALA A N 1
ATOM 1657 C CA . ALA A 1 215 ? 7.128 -6.638 18.243 1.00 54.78 215 ALA A CA 1
ATOM 1658 C C . ALA A 1 215 ? 6.724 -5.445 17.371 1.00 54.78 215 ALA A C 1
ATOM 1660 O O . ALA A 1 215 ? 7.377 -4.397 17.419 1.00 54.78 215 ALA A O 1
ATOM 1661 N N . ASP A 1 216 ? 5.691 -5.624 16.549 1.00 58.69 216 ASP A N 1
ATOM 1662 C CA . ASP A 1 216 ? 5.153 -4.547 15.729 1.00 58.69 216 ASP A CA 1
ATOM 1663 C C . ASP A 1 216 ? 4.758 -3.386 16.664 1.00 58.69 216 ASP A C 1
ATOM 1665 O O . ASP A 1 216 ? 3.883 -3.575 17.519 1.00 58.69 216 ASP A O 1
ATOM 1669 N N . PRO A 1 217 ? 5.413 -2.209 16.579 1.00 58.16 217 PRO A N 1
ATOM 1670 C CA . PRO A 1 217 ? 5.182 -1.105 17.512 1.00 58.16 217 PRO A CA 1
ATOM 1671 C C . PRO A 1 217 ? 3.706 -0.694 17.592 1.00 58.16 217 PRO A C 1
ATOM 1673 O O . PRO A 1 217 ? 3.242 -0.209 18.621 1.00 58.16 217 PRO A O 1
ATOM 1676 N N . LEU A 1 218 ? 2.964 -0.921 16.505 1.00 58.66 218 LEU A N 1
ATOM 1677 C CA . LEU A 1 218 ? 1.543 -0.613 16.376 1.00 58.66 218 LEU A CA 1
ATOM 1678 C C . LEU A 1 218 ? 0.656 -1.627 17.112 1.00 58.66 218 LEU A C 1
ATOM 1680 O O . LEU A 1 218 ? -0.257 -1.231 17.839 1.00 58.66 218 LEU A O 1
ATOM 1684 N N . GLY A 1 219 ? 0.962 -2.923 16.991 1.00 65.00 219 GLY A N 1
ATOM 1685 C CA . GLY A 1 219 ? 0.300 -3.976 17.763 1.00 65.00 219 GLY A CA 1
ATOM 1686 C C . GLY A 1 219 ? 0.493 -3.778 19.269 1.00 65.00 219 GLY A C 1
ATOM 1687 O O . GLY A 1 219 ? -0.481 -3.852 20.019 1.00 65.00 219 GLY A O 1
ATOM 1688 N N . SER A 1 220 ? 1.716 -3.413 19.685 1.00 70.19 220 SER A N 1
ATOM 1689 C CA . SER A 1 220 ? 2.058 -3.100 21.085 1.00 70.19 220 SER A CA 1
ATOM 1690 C C . SER A 1 220 ? 1.191 -1.974 21.645 1.00 70.19 220 SER A C 1
ATOM 1692 O O . SER A 1 220 ? 0.508 -2.163 22.649 1.00 70.19 220 SER A O 1
ATOM 1694 N N . ALA A 1 221 ? 1.120 -0.837 20.945 1.00 77.56 221 ALA A N 1
ATOM 1695 C CA . ALA A 1 221 ? 0.340 0.314 21.396 1.00 77.56 221 ALA A CA 1
ATOM 1696 C C . ALA A 1 221 ? -1.155 -0.016 21.554 1.00 77.56 221 ALA A C 1
ATOM 1698 O O . ALA A 1 221 ? -1.813 0.442 22.488 1.00 77.56 221 ALA A O 1
ATOM 1699 N N . SER A 1 222 ? -1.706 -0.833 20.653 1.00 74.44 222 SER A N 1
ATOM 1700 C CA . SER A 1 222 ? -3.117 -1.219 20.708 1.00 74.44 222 SER A CA 1
ATOM 1701 C C . SER A 1 222 ? -3.461 -2.148 21.876 1.00 74.44 222 SER A C 1
ATOM 1703 O O . SER A 1 222 ? -4.524 -2.007 22.486 1.00 74.44 222 SER A O 1
ATOM 1705 N N . MET A 1 223 ? -2.538 -3.045 22.225 1.00 79.19 223 MET A N 1
ATOM 1706 C CA . MET A 1 223 ? -2.653 -3.934 23.376 1.00 79.19 223 MET A CA 1
ATOM 1707 C C . MET A 1 223 ? -2.538 -3.145 24.686 1.00 79.19 223 MET A C 1
ATOM 1709 O O . MET A 1 223 ? -3.380 -3.295 25.569 1.00 79.19 223 MET A O 1
ATOM 1713 N N . GLU A 1 224 ? -1.569 -2.228 24.770 1.00 83.44 224 GLU A N 1
ATOM 1714 C CA . GLU A 1 224 ? -1.371 -1.342 25.924 1.00 83.44 224 GLU A CA 1
ATOM 1715 C C . GLU A 1 224 ? -2.613 -0.474 26.201 1.00 83.44 224 GLU A C 1
ATOM 1717 O O . GLU A 1 224 ? -3.043 -0.343 27.347 1.00 83.44 224 GLU A O 1
ATOM 1722 N N . MET A 1 225 ? -3.260 0.072 25.161 1.00 87.50 225 MET A N 1
ATOM 1723 C CA . MET A 1 225 ? -4.502 0.848 25.320 1.00 87.50 225 MET A CA 1
ATOM 1724 C C . MET A 1 225 ? -5.650 0.023 25.921 1.00 87.50 225 MET A C 1
ATOM 1726 O O . MET A 1 225 ? -6.423 0.534 26.735 1.00 87.50 225 MET A O 1
ATOM 1730 N N . LEU A 1 226 ? -5.774 -1.247 25.530 1.00 86.62 226 LEU A N 1
ATOM 1731 C CA . LEU A 1 226 ? -6.778 -2.166 26.069 1.00 86.62 226 LEU A CA 1
ATOM 1732 C C . LEU A 1 226 ? -6.487 -2.537 27.525 1.00 86.62 226 LEU A C 1
ATOM 1734 O O . LEU A 1 226 ? -7.407 -2.557 28.340 1.00 86.62 226 LEU A O 1
ATOM 1738 N N . GLU A 1 227 ? -5.224 -2.785 27.865 1.00 87.62 227 GLU A N 1
ATOM 1739 C CA . GLU A 1 227 ? -4.809 -3.081 29.239 1.00 87.62 227 GLU A CA 1
ATOM 1740 C C . GLU A 1 227 ? -5.076 -1.904 30.181 1.00 87.62 227 GLU A C 1
ATOM 1742 O O . GLU A 1 227 ? -5.617 -2.101 31.270 1.00 87.62 227 GLU A O 1
ATOM 1747 N N . LEU A 1 228 ? -4.800 -0.672 29.741 1.00 90.06 228 LEU A N 1
ATOM 1748 C CA . LEU A 1 228 ? -5.126 0.536 30.502 1.00 90.06 228 LEU A CA 1
ATOM 1749 C C . LEU A 1 228 ? -6.638 0.706 30.708 1.00 90.06 228 LEU A C 1
ATOM 1751 O O . LEU A 1 228 ? -7.068 1.087 31.797 1.00 90.06 228 LEU A O 1
ATOM 1755 N N . LEU A 1 229 ? -7.452 0.407 29.689 1.00 89.50 229 LEU A N 1
ATOM 1756 C CA . LEU A 1 229 ? -8.917 0.447 29.789 1.00 89.50 229 LEU A CA 1
ATOM 1757 C C . LEU A 1 229 ? -9.455 -0.577 30.791 1.00 89.50 229 LEU A C 1
ATOM 1759 O O . LEU A 1 229 ? -10.325 -0.237 31.594 1.00 89.50 229 LEU A O 1
ATOM 1763 N N . ILE A 1 230 ? -8.937 -1.807 30.758 1.00 90.88 230 ILE A N 1
ATOM 1764 C CA . ILE A 1 230 ? -9.317 -2.869 31.699 1.00 90.88 230 ILE A CA 1
ATOM 1765 C C . ILE A 1 230 ? -8.908 -2.477 33.121 1.00 90.88 230 ILE A C 1
ATOM 1767 O O . ILE A 1 230 ? -9.742 -2.526 34.021 1.00 90.88 230 ILE A O 1
ATOM 1771 N N . LEU A 1 231 ? -7.674 -2.003 33.315 1.00 90.62 231 LEU A N 1
ATOM 1772 C CA . LEU A 1 231 ? -7.184 -1.561 34.621 1.00 90.62 231 LEU A CA 1
ATOM 1773 C C . LEU A 1 231 ? -8.034 -0.420 35.195 1.00 90.62 231 LEU A C 1
ATOM 1775 O O . LEU A 1 231 ? -8.434 -0.463 36.356 1.00 90.62 231 LEU A O 1
ATOM 1779 N N . ALA A 1 232 ? -8.342 0.596 34.386 1.00 89.25 232 ALA A N 1
ATOM 1780 C CA . ALA A 1 232 ? -9.181 1.709 34.818 1.00 89.25 232 ALA A CA 1
ATOM 1781 C C . ALA A 1 232 ? -10.608 1.251 35.163 1.00 89.25 232 ALA A C 1
ATOM 1783 O O . ALA A 1 232 ? -11.205 1.748 36.122 1.00 89.25 232 ALA A O 1
ATOM 1784 N N . ALA A 1 233 ? -11.143 0.282 34.417 1.00 87.75 233 ALA A N 1
ATOM 1785 C CA . ALA A 1 233 ? -12.431 -0.320 34.717 1.00 87.75 233 ALA A CA 1
ATOM 1786 C C . ALA A 1 233 ? -12.411 -1.110 36.033 1.00 87.75 233 ALA A C 1
ATOM 1788 O O . ALA A 1 233 ? -13.330 -0.963 36.834 1.00 87.75 233 ALA A O 1
ATOM 1789 N N . ASP A 1 234 ? -11.362 -1.887 36.301 1.00 88.06 234 ASP A N 1
ATOM 1790 C CA . ASP A 1 234 ? -11.216 -2.627 37.556 1.00 88.06 234 ASP A CA 1
ATOM 1791 C C . ASP A 1 234 ? -11.083 -1.691 38.768 1.00 88.06 234 ASP A C 1
ATOM 1793 O O . ASP A 1 234 ? -11.778 -1.897 39.763 1.00 88.06 234 ASP A O 1
ATOM 1797 N N . ILE A 1 235 ? -10.303 -0.607 38.663 1.00 87.81 235 ILE A N 1
ATOM 1798 C CA . ILE A 1 235 ? -10.191 0.418 39.721 1.00 87.81 235 ILE A CA 1
ATOM 1799 C C . ILE A 1 235 ? -11.562 1.040 40.020 1.00 87.81 235 ILE A C 1
ATOM 1801 O O . ILE A 1 235 ? -11.946 1.210 41.182 1.00 87.81 235 ILE A O 1
ATOM 1805 N N . LEU A 1 236 ? -12.335 1.365 38.979 1.00 84.50 236 LEU A N 1
ATOM 1806 C CA . LEU A 1 236 ? -13.689 1.883 39.167 1.00 84.50 236 LEU A CA 1
ATOM 1807 C C . LEU A 1 236 ? -14.601 0.839 39.804 1.00 84.50 236 LEU A C 1
ATOM 1809 O O . LEU A 1 236 ? -15.378 1.179 40.695 1.00 84.50 236 LEU A O 1
ATOM 1813 N N . ARG A 1 237 ? -14.465 -0.432 39.424 1.00 83.62 237 ARG A N 1
ATOM 1814 C CA . ARG A 1 237 ? -15.232 -1.538 39.999 1.00 83.62 237 ARG A CA 1
ATOM 1815 C C . ARG A 1 237 ? -14.949 -1.716 41.488 1.00 83.62 237 ARG A C 1
ATOM 1817 O O . ARG A 1 237 ? -15.880 -1.907 42.266 1.00 83.62 237 ARG A O 1
ATOM 1824 N N . GLU A 1 238 ? -13.689 -1.608 41.895 1.00 83.56 238 GLU A N 1
ATOM 1825 C CA . GLU A 1 238 ? -13.294 -1.630 43.305 1.00 83.56 238 GLU A CA 1
ATOM 1826 C C . GLU A 1 238 ? -13.880 -0.440 44.070 1.00 83.56 238 GLU A C 1
ATOM 1828 O O . GLU A 1 238 ? -14.391 -0.614 45.176 1.00 83.56 238 GLU A O 1
ATOM 1833 N N . SER A 1 239 ? -13.921 0.753 43.465 1.00 80.06 239 SER A N 1
ATOM 1834 C CA . SER A 1 239 ? -14.516 1.939 44.099 1.00 80.06 239 SER A CA 1
ATOM 1835 C C . SER A 1 239 ? -16.002 1.771 44.451 1.00 80.06 239 SER A C 1
ATOM 1837 O O . SER A 1 239 ? -16.466 2.337 45.442 1.00 80.06 239 SER A O 1
ATOM 1839 N N . PHE A 1 240 ? -16.738 0.944 43.699 1.00 71.94 240 PHE A N 1
ATOM 1840 C CA . PHE A 1 240 ? -18.118 0.571 44.022 1.00 71.94 240 PHE A CA 1
ATOM 1841 C C . PHE A 1 240 ? -18.211 -0.360 45.237 1.00 71.94 240 PHE A C 1
ATOM 1843 O O . PHE A 1 240 ? -19.153 -0.245 46.017 1.00 71.94 240 PHE A O 1
ATOM 1850 N N . MET A 1 241 ? -17.235 -1.254 45.424 1.00 65.00 241 MET A N 1
ATOM 1851 C CA . MET A 1 241 ? -17.196 -2.187 46.558 1.00 65.00 241 MET A CA 1
ATOM 1852 C C . MET A 1 241 ? -16.862 -1.486 47.881 1.00 65.00 241 MET A C 1
ATOM 1854 O O . MET A 1 241 ? -17.352 -1.904 48.923 1.00 65.00 241 MET A O 1
ATOM 1858 N N . PHE A 1 242 ? -16.083 -0.398 47.844 1.00 59.38 242 PHE A N 1
ATOM 1859 C CA . PHE A 1 242 ? -15.765 0.420 49.025 1.00 59.38 242 PHE A CA 1
ATOM 1860 C C . PHE A 1 242 ? -16.857 1.439 49.403 1.00 59.38 242 PHE A C 1
ATOM 1862 O O . PHE A 1 242 ? -16.763 2.065 50.456 1.00 59.38 242 PHE A O 1
ATOM 1869 N N . LYS A 1 243 ? -17.879 1.632 48.557 1.00 54.22 243 LYS A N 1
ATOM 1870 C CA . LYS A 1 243 ? -18.999 2.569 48.781 1.00 54.22 243 LYS A CA 1
ATOM 1871 C C . LYS A 1 243 ? -20.262 1.899 49.353 1.00 54.22 243 LYS A C 1
ATOM 1873 O O . LYS A 1 243 ? -21.297 2.560 49.436 1.00 54.22 243 LYS A O 1
ATOM 1878 N N . LYS A 1 244 ? -20.180 0.615 49.713 1.00 44.34 244 LYS A N 1
ATOM 1879 C CA . LYS A 1 244 ? -21.242 -0.180 50.345 1.00 44.34 244 LYS A CA 1
ATOM 1880 C C . LYS A 1 244 ? -20.970 -0.338 51.837 1.00 44.34 244 LYS A C 1
ATOM 1882 O O . LYS A 1 244 ? -21.959 -0.317 52.599 1.00 44.34 244 LYS A O 1
#

Organism: Aegilops tauschii subsp. strangulata (NCBI:txid200361)

Secondary structure (DSSP, 8-state):
-HHHHHHHHHHHHHHHHHHHHHHHHHHHHHHHHHHHHHHHHHHHHHHHHHHHHHHHHHTTTS----S-------HHHHHHHHHHHHHHSTHHHHHHHHH--S------S-HHHHHHHHHHHHHHHHHHHHHHHHHHHHHHHHHHHHHHHHHHHHHHHHHHHT--HHHHHHHHHHHHHHHHHHHHHHHHHS--------------------------HHHHHHHHHHHHHHHHHHHHHHHHHTT-

Mean predicted aligned error: 21.17 Å

Sequence (244 aa):
MEALMLFSQEQERYLLEKQKNQAIIEDLQKNLSQVKDEKVKVLMELAKLKEAYLLKCSTANDGHGIVDTPKITSGHDQQGMLKTILNRTSLRQWIKKENNTGHESSRGNDQTVCRGCSVDLSRMKVENATLLESVATMEHLTSLVHRLHRVLMKVYDDVKSGCSLESSYEALSSLITEANLMRTALGVVLPVSWSGDSSGGITSGSPKSSKSEKADPLGSASMEMLELLILAADILRESFMFKK

Solvent-accessible surface area (backbone atoms only — not comparable to full-atom values): 14699 Å² total; per-residue (Å²): 113,68,70,59,53,53,51,52,52,52,52,51,50,52,52,51,52,51,52,52,52,49,53,51,50,53,52,49,53,51,51,50,51,48,53,51,53,52,50,52,51,50,53,49,54,50,51,52,51,50,52,55,48,55,55,56,63,66,62,73,78,69,80,92,78,89,84,84,88,80,72,84,83,49,74,66,59,58,54,49,48,53,51,47,56,36,70,77,35,73,61,41,60,65,54,44,67,72,71,60,86,64,87,82,91,82,90,79,94,62,69,69,66,59,52,47,58,55,52,49,51,53,49,50,51,51,52,51,51,53,50,52,52,53,48,53,54,47,56,52,48,54,53,47,52,55,50,51,51,52,52,52,52,50,40,51,51,34,64,74,70,70,45,73,63,67,65,40,50,51,52,48,53,51,46,46,53,51,51,51,51,50,53,54,51,50,73,70,65,61,75,82,73,88,75,79,81,82,81,83,78,90,81,91,89,86,87,85,79,80,85,70,82,75,68,56,69,67,62,52,52,56,52,53,54,50,52,53,51,44,52,55,49,49,54,53,54,50,54,56,66,76,73,112

Nearest PDB structures (foldseek):
  8otz-assembly1_Cx  TM=2.911E-01  e=1.185E+00  Bos taurus
  8to0-assembly1_b  TM=2.322E-01  e=9.406E-01  Mus musculus
  7ung-assembly1_B9  TM=2.591E-01  e=1.409E+00  Homo sapiens